Protein AF-A0A4R6SJZ8-F1 (afdb_monomer)

Solvent-accessible surface area (backbone atoms only — not comparable to full-atom values): 11088 Å² total; per-residue (Å²): 144,76,69,72,67,71,66,72,76,56,103,48,66,52,49,47,62,79,66,74,34,51,68,58,54,64,74,74,41,53,74,66,55,49,51,54,53,43,71,65,27,45,73,70,35,45,49,93,57,96,63,52,72,19,56,50,32,44,51,41,28,52,45,49,40,77,77,34,58,89,81,40,55,70,59,34,50,56,35,36,51,51,15,50,74,63,44,89,48,51,61,59,43,42,54,45,32,46,53,52,35,50,62,35,56,82,40,35,88,80,38,78,65,31,50,56,50,35,50,54,35,18,49,53,38,57,70,41,42,66,60,32,50,52,56,52,58,75,74,35,95,69,52,84,82,53,65,42,72,74,47,57,30,44,54,53,47,19,56,51,31,38,77,68,72,35,49,69,64,14,53,50,37,37,54,53,39,52,77,70,40,40,29,73,67,45,68,60,53,54,49,54,67,59,66,75,76,120

Sequence (198 aa):
MKVLDFFKKNKEYNFIKNNDLENWWNNNFSERERKIIISESAYLLQNNSKKTAARTLYLLAGNVITKFYNQNQEVVIRILNKAAELSDEPMELFEIYAQLIKLYSDRENEDKKNKEKIIKLCKKQITISEDVLKILKSKDHEAQKSSYPAHIGYQKLALIRFREGNKEKAVHLLKKAKKANWKGDWDQILTEFNSNEE

Nearest PDB structures (foldseek):
  6w2v-assembly1_A  TM=4.127E-01  e=3.450E+00  synthetic construct
  7sqc-assembly1_R0  TM=3.583E-01  e=4.679E+00  Chlamydomonas reinhardtii
  7sqc-assembly1_R1  TM=3.974E-01  e=7.024E+00  Chlamydomonas reinhardtii

Organism: NCBI:txid43595

Mean predicted aligned error: 6.83 Å

Foldseek 3Di:
DPPVVVVVPDPFQCLCVVQVNVVVVVPVDDPVLVVLLCVQLVVLRRDPDPDFSLVSLLVSLVSSCVVPVPNQLVVSLSSLVVSCVRDPDLVSLLVSLVSLLVSLVVVCPVDVVSVVVNLVSLVVNVVSVVVVLVVVVVVDPPCVVAAAEARVSLVVNLVVCVVVVNNVVSLVSLVVCVVSRHDDPSVVVNVVSVVVPD

pLDDT: mean 86.62, std 15.38, range [40.22, 98.75]

Structure (mmCIF, N/CA/C/O backbone):
data_AF-A0A4R6SJZ8-F1
#
_entry.id   AF-A0A4R6SJZ8-F1
#
loop_
_atom_site.group_PDB
_atom_site.id
_atom_site.type_symbol
_atom_site.label_atom_id
_atom_site.label_alt_id
_atom_site.label_comp_id
_atom_site.label_asym_id
_atom_site.label_entity_id
_atom_site.label_seq_id
_atom_site.pdbx_PDB_ins_code
_atom_site.Cartn_x
_atom_site.Cartn_y
_atom_site.Cartn_z
_atom_site.occupancy
_atom_site.B_iso_or_equiv
_atom_site.auth_seq_id
_atom_site.auth_comp_id
_atom_site.auth_asym_id
_atom_site.auth_atom_id
_atom_site.pdbx_PDB_model_num
ATOM 1 N N . MET A 1 1 ? 9.607 1.557 -35.911 1.00 41.34 1 MET A N 1
ATOM 2 C CA . MET A 1 1 ? 10.764 0.669 -35.658 1.00 41.34 1 MET A CA 1
ATOM 3 C C . MET A 1 1 ? 11.868 1.456 -34.938 1.00 41.34 1 MET A C 1
ATOM 5 O O . MET A 1 1 ? 12.767 1.921 -35.611 1.00 41.34 1 MET A O 1
ATOM 9 N N . LYS A 1 2 ? 11.766 1.706 -33.615 1.00 40.22 2 LYS A N 1
ATOM 10 C CA . LYS A 1 2 ? 12.811 2.410 -32.815 1.00 40.22 2 LYS A CA 1
ATOM 11 C C . LYS A 1 2 ? 12.830 2.087 -31.301 1.00 40.22 2 LYS A C 1
ATOM 13 O O . LYS A 1 2 ? 13.499 2.774 -30.547 1.00 40.22 2 LYS A O 1
ATOM 18 N N . VAL A 1 3 ? 12.143 1.036 -30.838 1.00 45.91 3 VAL A N 1
ATOM 19 C CA . VAL A 1 3 ? 12.233 0.586 -29.426 1.00 45.91 3 VAL A CA 1
ATOM 20 C C . VAL A 1 3 ? 13.161 -0.628 -29.291 1.00 45.91 3 VAL A C 1
ATOM 22 O O . VAL A 1 3 ? 13.912 -0.733 -28.329 1.00 45.91 3 VAL A O 1
ATOM 25 N N . LEU A 1 4 ? 13.204 -1.491 -30.314 1.00 41.44 4 LEU A N 1
ATOM 26 C CA . LEU A 1 4 ? 14.058 -2.686 -30.356 1.00 41.44 4 LEU A CA 1
ATOM 27 C C . LEU A 1 4 ? 15.565 -2.372 -30.393 1.00 41.44 4 LEU A C 1
ATOM 29 O O . LEU A 1 4 ? 16.356 -3.165 -29.891 1.00 41.44 4 LEU A O 1
ATOM 33 N N . ASP A 1 5 ? 15.974 -1.212 -30.914 1.00 44.41 5 ASP A N 1
ATOM 34 C CA . ASP A 1 5 ? 17.396 -0.840 -30.971 1.00 44.41 5 ASP A CA 1
ATOM 35 C C . ASP A 1 5 ? 17.950 -0.314 -29.640 1.00 44.41 5 ASP A C 1
ATOM 37 O O . ASP A 1 5 ? 19.161 -0.359 -29.429 1.00 44.41 5 ASP A O 1
ATOM 41 N N . PHE A 1 6 ? 17.097 0.097 -28.691 1.00 47.19 6 PHE A N 1
ATOM 42 C CA . PHE A 1 6 ? 17.559 0.435 -27.338 1.00 47.19 6 PHE A CA 1
ATOM 43 C C . PHE A 1 6 ? 18.021 -0.817 -26.573 1.00 47.19 6 PHE A C 1
ATOM 45 O O . PHE A 1 6 ? 18.959 -0.764 -25.779 1.00 47.19 6 PHE A O 1
ATOM 52 N N . PHE A 1 7 ? 17.422 -1.972 -26.876 1.00 48.66 7 PHE A N 1
ATOM 53 C CA . PHE A 1 7 ? 17.781 -3.261 -26.283 1.00 48.66 7 PHE A CA 1
ATOM 54 C C . PHE A 1 7 ? 19.035 -3.895 -26.902 1.00 48.66 7 PHE A C 1
ATOM 56 O O . PHE A 1 7 ? 19.575 -4.850 -26.349 1.00 48.66 7 PHE A O 1
ATOM 63 N N . LYS A 1 8 ? 19.540 -3.369 -28.026 1.00 43.44 8 LYS A N 1
ATOM 64 C CA . LYS A 1 8 ? 20.663 -3.978 -28.756 1.00 43.44 8 LYS A CA 1
ATOM 65 C C . LYS A 1 8 ? 22.053 -3.610 -28.242 1.00 43.44 8 LYS A C 1
ATOM 67 O O . LYS A 1 8 ? 23.024 -4.160 -28.755 1.00 43.44 8 LYS A O 1
ATOM 72 N N . LYS A 1 9 ? 22.184 -2.722 -27.246 1.00 42.81 9 LYS A N 1
ATOM 73 C CA . LYS A 1 9 ? 23.508 -2.245 -26.807 1.00 42.81 9 LYS A CA 1
ATOM 74 C C . LYS A 1 9 ? 23.922 -2.503 -25.363 1.00 42.81 9 LYS A C 1
ATOM 76 O O . LYS A 1 9 ? 25.028 -2.117 -25.025 1.00 42.81 9 LYS A O 1
ATOM 81 N N . ASN A 1 10 ? 23.142 -3.210 -24.546 1.00 43.09 10 ASN A N 1
ATOM 82 C CA . ASN A 1 10 ? 23.598 -3.611 -23.211 1.00 43.09 10 ASN A CA 1
ATOM 83 C C . ASN A 1 10 ? 23.133 -5.032 -22.899 1.00 43.09 10 ASN A C 1
ATOM 85 O O . ASN A 1 10 ? 21.942 -5.284 -22.748 1.00 43.09 10 ASN A O 1
ATOM 89 N N . LYS A 1 11 ? 24.087 -5.955 -22.769 1.00 44.25 11 LYS A N 1
ATOM 90 C CA . LYS A 1 11 ? 23.882 -7.371 -22.421 1.00 44.25 11 LYS A CA 1
ATOM 91 C C . LYS A 1 11 ? 23.258 -7.598 -21.024 1.00 44.25 11 LYS A C 1
ATOM 93 O O . LYS A 1 11 ? 23.115 -8.743 -20.619 1.00 44.25 11 LYS A O 1
ATOM 98 N N . GLU A 1 12 ? 22.870 -6.543 -20.304 1.00 49.44 12 GLU A N 1
ATOM 99 C CA . GLU A 1 12 ? 22.654 -6.563 -18.853 1.00 49.44 12 GLU A CA 1
ATOM 100 C C . GLU A 1 12 ? 21.340 -5.905 -18.370 1.00 49.44 12 GLU A C 1
ATOM 102 O O . GLU A 1 12 ? 21.228 -5.609 -17.201 1.00 49.44 12 GLU A O 1
ATOM 107 N N . TYR A 1 13 ? 20.289 -5.693 -19.173 1.00 60.38 13 TYR A N 1
ATOM 108 C CA . TYR A 1 13 ? 18.998 -5.168 -18.646 1.00 60.38 13 TYR A CA 1
ATOM 109 C C . TYR A 1 13 ? 17.809 -6.098 -18.914 1.00 60.38 13 TYR A C 1
ATOM 111 O O . TYR A 1 13 ? 16.754 -5.665 -19.377 1.00 60.38 13 TYR A O 1
ATOM 119 N N . ASN A 1 14 ? 17.969 -7.395 -18.648 1.00 75.06 14 ASN A N 1
ATOM 120 C CA . ASN A 1 14 ? 16.959 -8.390 -19.016 1.00 75.06 14 ASN A CA 1
ATOM 121 C C . ASN A 1 14 ? 15.893 -8.658 -17.942 1.00 75.06 14 ASN A C 1
ATOM 123 O O . ASN A 1 14 ? 15.027 -9.482 -18.198 1.00 75.06 14 ASN A O 1
ATOM 127 N N . PHE A 1 15 ? 15.863 -7.964 -16.792 1.00 87.81 15 PHE A N 1
ATOM 128 C CA . PHE A 1 15 ? 14.805 -8.168 -15.782 1.00 87.81 15 PHE A CA 1
ATOM 129 C C . PHE A 1 15 ? 13.387 -8.071 -16.371 1.00 87.81 15 PHE A C 1
ATOM 131 O O . PHE A 1 15 ? 12.558 -8.943 -16.124 1.00 87.81 15 PHE A O 1
ATOM 138 N N . ILE A 1 16 ? 13.118 -7.034 -17.174 1.00 89.06 16 ILE A N 1
ATOM 139 C CA . ILE A 1 16 ? 11.790 -6.806 -17.765 1.00 89.06 16 ILE A CA 1
ATOM 140 C C . ILE A 1 16 ? 11.393 -7.970 -18.676 1.00 89.06 16 ILE A C 1
ATOM 142 O O . ILE A 1 16 ? 10.270 -8.456 -18.595 1.00 89.06 16 ILE A O 1
ATOM 146 N N . LYS A 1 17 ? 12.324 -8.442 -19.506 1.00 87.38 17 LYS A N 1
ATOM 147 C CA . LYS A 1 17 ? 12.095 -9.559 -20.423 1.00 87.38 17 LYS A CA 1
ATOM 148 C C . LYS A 1 17 ? 11.981 -10.897 -19.693 1.00 87.38 17 LYS A C 1
ATOM 150 O O . LYS A 1 17 ? 11.060 -11.652 -19.950 1.00 87.38 17 LYS A O 1
ATOM 155 N N . ASN A 1 18 ? 12.873 -11.161 -18.744 1.00 88.19 18 ASN A N 1
ATOM 156 C CA . ASN A 1 18 ? 12.935 -12.418 -17.996 1.00 88.19 18 ASN A CA 1
ATOM 157 C C . ASN A 1 18 ? 11.714 -12.658 -17.094 1.00 88.19 18 ASN A C 1
ATOM 159 O O . ASN A 1 18 ? 11.558 -13.761 -16.586 1.00 88.19 18 ASN A O 1
ATOM 163 N N . ASN A 1 19 ? 10.894 -11.631 -16.859 1.00 89.44 19 ASN A N 1
ATOM 164 C CA . ASN A 1 19 ? 9.672 -11.712 -16.058 1.00 89.44 19 ASN A CA 1
ATOM 165 C C . ASN A 1 19 ? 8.412 -11.397 -16.889 1.00 89.44 19 ASN A C 1
ATOM 167 O O . ASN A 1 19 ? 7.383 -11.049 -16.315 1.00 89.44 19 ASN A O 1
ATOM 171 N N . ASP A 1 20 ? 8.500 -11.446 -18.225 1.00 91.81 20 ASP A N 1
ATOM 172 C CA . ASP A 1 20 ? 7.381 -11.207 -19.152 1.00 91.81 20 ASP A CA 1
ATOM 173 C C . ASP A 1 20 ? 6.677 -9.845 -18.960 1.00 91.81 20 ASP A C 1
ATOM 175 O O . ASP A 1 20 ? 5.474 -9.676 -19.176 1.00 91.81 20 ASP A O 1
ATOM 179 N N . LEU A 1 21 ? 7.439 -8.821 -18.562 1.00 92.75 21 LEU A N 1
ATOM 180 C CA . LEU A 1 21 ? 6.935 -7.478 -18.260 1.00 92.75 21 LEU A CA 1
ATOM 181 C C . LEU A 1 21 ? 7.041 -6.502 -19.438 1.00 92.75 21 LEU A C 1
ATOM 183 O O . LEU A 1 21 ? 6.682 -5.335 -19.283 1.00 92.75 21 LEU A O 1
ATOM 187 N N . GLU A 1 22 ? 7.504 -6.937 -20.612 1.00 93.19 22 GLU A N 1
ATOM 188 C CA . GLU A 1 22 ? 7.771 -6.062 -21.767 1.00 93.19 22 GLU A CA 1
ATOM 189 C C . GLU A 1 22 ? 6.528 -5.286 -22.220 1.00 93.19 22 GLU A C 1
ATOM 191 O O . GLU A 1 22 ? 6.590 -4.068 -22.403 1.00 93.19 22 GLU A O 1
ATOM 196 N N . ASN A 1 23 ? 5.381 -5.960 -22.343 1.00 93.94 23 ASN A N 1
ATOM 197 C CA . ASN A 1 23 ? 4.129 -5.317 -22.752 1.00 93.94 23 ASN A CA 1
ATOM 198 C C . ASN A 1 23 ? 3.672 -4.268 -21.733 1.00 93.94 23 ASN A C 1
ATOM 200 O O . ASN A 1 23 ? 3.328 -3.145 -22.100 1.00 93.94 23 ASN A O 1
ATOM 204 N N . TRP A 1 24 ? 3.707 -4.606 -20.441 1.00 95.62 24 TRP A N 1
ATOM 205 C CA . TRP A 1 24 ? 3.383 -3.659 -19.376 1.00 95.62 24 TRP A CA 1
ATOM 206 C C . TRP A 1 24 ? 4.337 -2.458 -19.399 1.00 95.62 24 TRP A C 1
ATOM 208 O O . TRP A 1 24 ? 3.883 -1.315 -19.402 1.00 95.62 24 TRP A O 1
ATOM 218 N N . TRP A 1 25 ? 5.640 -2.712 -19.488 1.00 93.94 25 TRP A N 1
ATOM 219 C CA . TRP A 1 25 ? 6.696 -1.704 -19.475 1.00 93.94 25 TRP A CA 1
ATOM 220 C C . TRP A 1 25 ? 6.603 -0.718 -20.644 1.00 93.94 25 TRP A C 1
ATOM 222 O O . TRP A 1 25 ? 6.749 0.495 -20.467 1.00 93.94 25 TRP A O 1
ATOM 232 N N . ASN A 1 26 ? 6.332 -1.229 -21.846 1.00 92.62 26 ASN A N 1
ATOM 233 C CA . ASN A 1 26 ? 6.243 -0.411 -23.050 1.00 92.62 26 ASN A CA 1
ATOM 234 C C . ASN A 1 26 ? 4.962 0.430 -23.089 1.00 92.62 26 ASN A C 1
ATOM 236 O O . ASN A 1 26 ? 5.013 1.564 -23.565 1.00 92.62 26 ASN A O 1
ATOM 240 N N . ASN A 1 27 ? 3.857 -0.088 -22.541 1.00 94.69 27 ASN A N 1
ATOM 241 C CA . ASN A 1 27 ? 2.549 0.570 -22.591 1.00 94.69 27 ASN A CA 1
ATOM 242 C C . ASN A 1 27 ? 2.265 1.499 -21.396 1.00 94.69 27 ASN A C 1
ATOM 244 O O . ASN A 1 27 ? 1.413 2.374 -21.511 1.00 94.69 27 ASN A O 1
ATOM 248 N N . ASN A 1 28 ? 2.944 1.330 -20.253 1.00 94.19 28 ASN A N 1
ATOM 249 C CA . ASN A 1 28 ? 2.656 2.094 -19.023 1.00 94.19 28 ASN A CA 1
ATOM 250 C C . ASN A 1 28 ? 3.688 3.179 -18.692 1.00 94.19 28 ASN A C 1
ATOM 252 O O . ASN A 1 28 ? 3.480 3.955 -17.754 1.00 94.19 28 ASN A O 1
ATOM 256 N N . PHE A 1 29 ? 4.798 3.245 -19.424 1.00 92.94 29 PHE A N 1
ATOM 257 C CA . PHE A 1 29 ? 5.832 4.253 -19.208 1.00 92.94 29 PHE A CA 1
ATOM 258 C C . PHE A 1 29 ? 6.233 4.896 -20.529 1.00 92.94 29 PHE A C 1
ATOM 260 O O . PHE A 1 29 ? 6.364 4.230 -21.551 1.00 92.94 29 PHE A O 1
ATOM 267 N N . SER A 1 30 ? 6.468 6.200 -20.508 1.00 91.69 30 SER A N 1
ATOM 268 C CA . SER A 1 30 ? 7.114 6.921 -21.602 1.00 91.69 30 SER A CA 1
ATOM 269 C C . SER A 1 30 ? 8.608 6.590 -21.670 1.00 91.69 30 SER A C 1
ATOM 271 O O . SER A 1 30 ? 9.204 6.094 -20.713 1.00 91.69 30 SER A O 1
ATOM 273 N N . GLU A 1 31 ? 9.266 6.925 -22.782 1.00 89.00 31 GLU A N 1
ATOM 274 C CA . GLU A 1 31 ? 10.726 6.786 -22.881 1.00 89.00 31 GLU A CA 1
ATOM 275 C C . GLU A 1 31 ? 11.473 7.566 -21.795 1.00 89.00 31 GLU A C 1
ATOM 277 O O . GLU A 1 31 ? 12.486 7.088 -21.283 1.00 89.00 31 GLU A O 1
ATOM 282 N N . ARG A 1 32 ? 10.970 8.749 -21.421 1.00 88.19 32 ARG A N 1
ATOM 283 C CA . ARG A 1 32 ? 11.551 9.571 -20.354 1.00 88.19 32 ARG A CA 1
ATOM 284 C C . ARG A 1 32 ? 11.458 8.864 -19.004 1.00 88.19 32 ARG A C 1
ATOM 286 O O . ARG A 1 32 ? 12.464 8.761 -18.311 1.00 88.19 32 ARG A O 1
ATOM 293 N N . GLU A 1 33 ? 10.281 8.354 -18.651 1.00 90.44 33 GLU A N 1
ATOM 294 C CA . GLU A 1 33 ? 10.074 7.633 -17.390 1.00 90.44 33 GLU A CA 1
ATOM 295 C C . GLU A 1 33 ? 10.917 6.357 -17.338 1.00 90.44 33 GLU A C 1
ATOM 297 O O . GLU A 1 33 ? 11.591 6.114 -16.341 1.00 90.44 33 GLU A O 1
ATOM 302 N N . ARG A 1 34 ? 10.975 5.587 -18.434 1.00 90.38 34 ARG A N 1
ATOM 303 C CA . ARG A 1 34 ? 11.839 4.400 -18.520 1.00 90.38 34 ARG A CA 1
ATOM 304 C C . ARG A 1 34 ? 13.310 4.736 -18.282 1.00 90.38 34 ARG A C 1
ATOM 306 O O . ARG A 1 34 ? 13.975 4.013 -17.547 1.00 90.38 34 ARG A O 1
ATOM 313 N N . LYS A 1 35 ? 13.817 5.826 -18.870 1.00 87.19 35 LYS A N 1
ATOM 314 C CA . LYS A 1 35 ? 15.204 6.275 -18.655 1.00 87.19 35 LYS A CA 1
ATOM 315 C C . LYS A 1 35 ? 15.478 6.601 -17.188 1.00 87.19 35 LYS A C 1
ATOM 317 O O . LYS A 1 35 ? 16.503 6.165 -16.681 1.00 87.19 35 LYS A O 1
ATOM 322 N N . ILE A 1 36 ? 14.555 7.295 -16.519 1.00 85.06 36 ILE A N 1
ATOM 323 C CA . ILE A 1 36 ? 14.661 7.620 -15.086 1.00 85.06 36 ILE A CA 1
ATOM 324 C C . ILE A 1 36 ? 14.660 6.343 -14.241 1.00 85.06 36 ILE A C 1
ATOM 326 O O . ILE A 1 36 ? 15.503 6.157 -13.372 1.00 85.06 36 ILE A O 1
ATOM 330 N N . ILE A 1 37 ? 13.733 5.425 -14.507 1.00 88.12 37 ILE A N 1
ATOM 331 C CA . ILE A 1 37 ? 13.662 4.170 -13.756 1.00 88.12 37 ILE A CA 1
ATOM 332 C C . ILE A 1 37 ? 14.967 3.370 -13.910 1.00 88.12 37 ILE A C 1
ATOM 334 O O . ILE A 1 37 ? 15.499 2.851 -12.926 1.00 88.12 37 ILE A O 1
ATOM 338 N N . ILE A 1 38 ? 15.491 3.281 -15.138 1.00 87.25 38 ILE A N 1
ATOM 339 C CA . ILE A 1 38 ? 16.727 2.551 -15.431 1.00 87.25 38 ILE A CA 1
ATOM 340 C C . ILE A 1 38 ? 17.93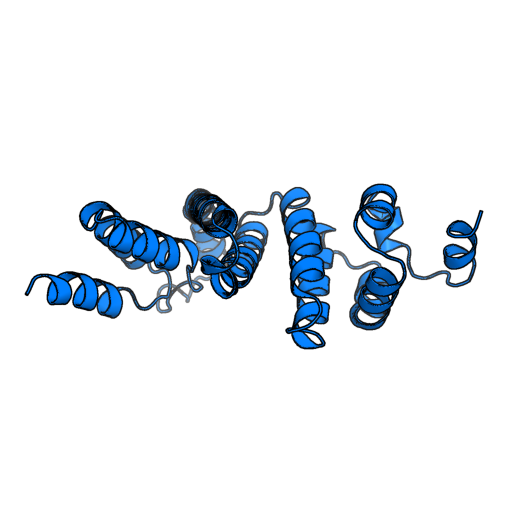8 3.228 -14.782 1.00 87.25 38 ILE A C 1
ATOM 342 O O . ILE A 1 38 ? 18.755 2.518 -14.199 1.00 87.25 38 ILE A O 1
ATOM 346 N N . SER A 1 39 ? 18.061 4.560 -14.838 1.00 84.69 39 SER A N 1
ATOM 347 C CA . SER A 1 39 ? 19.211 5.265 -14.250 1.00 84.69 39 SER A CA 1
ATOM 348 C C . SER A 1 39 ? 19.321 5.030 -12.748 1.00 84.69 39 SER A C 1
ATOM 350 O O . SER A 1 39 ? 20.421 4.829 -12.240 1.00 84.69 39 SER A O 1
ATOM 352 N N . GLU A 1 40 ? 18.189 4.968 -12.044 1.00 83.06 40 GLU A N 1
ATOM 353 C CA . GLU A 1 40 ? 18.198 4.814 -10.586 1.00 83.06 40 GLU A CA 1
ATOM 354 C C . GLU A 1 40 ? 18.264 3.377 -10.094 1.00 83.06 40 GLU A C 1
ATOM 356 O O . GLU A 1 40 ? 18.600 3.132 -8.935 1.00 83.06 40 GLU A O 1
ATOM 361 N N . SER A 1 41 ? 17.923 2.425 -10.955 1.00 82.44 41 SER A N 1
ATOM 362 C CA . SER A 1 41 ? 17.767 1.026 -10.565 1.00 82.44 41 SER A CA 1
ATOM 363 C C . SER A 1 41 ? 18.529 0.078 -11.477 1.00 82.44 41 SER A C 1
ATOM 365 O O . SER A 1 41 ? 18.200 -1.104 -11.526 1.00 82.44 41 SER A O 1
ATOM 367 N N . ALA A 1 42 ? 19.565 0.569 -12.165 1.00 81.31 42 ALA A N 1
ATOM 368 C CA . ALA A 1 42 ? 20.389 -0.232 -13.063 1.00 81.31 42 ALA A CA 1
ATOM 369 C C . ALA A 1 42 ? 20.843 -1.534 -12.387 1.00 81.31 42 ALA A C 1
ATOM 371 O O . ALA A 1 42 ? 20.586 -2.611 -12.908 1.00 81.31 42 ALA A O 1
ATOM 372 N N . TYR A 1 43 ? 21.367 -1.449 -11.163 1.00 81.75 43 TYR A N 1
ATOM 373 C CA . TYR A 1 43 ? 21.803 -2.617 -10.395 1.00 81.75 43 TYR A CA 1
ATOM 374 C C . TYR A 1 43 ? 20.673 -3.610 -10.062 1.00 81.75 43 TYR A C 1
ATOM 376 O O . TYR A 1 43 ? 20.934 -4.802 -9.951 1.00 81.75 43 TYR A O 1
ATOM 384 N N . LEU A 1 44 ? 19.422 -3.162 -9.897 1.00 83.44 44 LEU A N 1
ATOM 385 C CA . LEU A 1 44 ? 18.276 -4.057 -9.671 1.00 83.44 44 LEU A CA 1
ATOM 386 C C . LEU A 1 44 ? 17.838 -4.741 -10.966 1.00 83.44 44 LEU A C 1
ATOM 388 O O . LEU A 1 44 ? 17.425 -5.895 -10.940 1.00 83.44 44 LEU A O 1
ATOM 392 N N . LEU A 1 45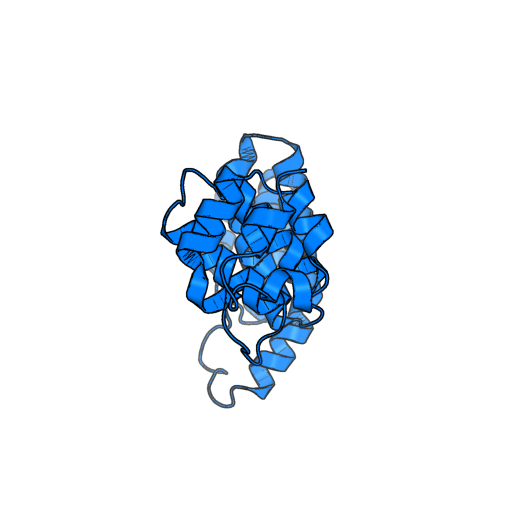 ? 17.936 -4.029 -12.089 1.00 81.31 45 LEU A N 1
ATOM 393 C CA . LEU A 1 45 ? 17.519 -4.502 -13.410 1.00 81.31 45 LEU A CA 1
ATOM 394 C C . LEU A 1 45 ? 18.575 -5.379 -14.103 1.00 81.31 45 LEU A C 1
ATOM 396 O O . LEU A 1 45 ? 18.234 -6.111 -15.035 1.00 81.31 45 LEU A O 1
ATOM 400 N N . GLN A 1 46 ? 19.828 -5.297 -13.645 1.00 75.50 46 GLN A N 1
ATOM 401 C CA . GLN A 1 46 ? 20.970 -6.083 -14.123 1.00 75.50 46 GLN A CA 1
ATOM 402 C C . GLN A 1 46 ? 21.133 -7.427 -13.418 1.00 75.50 46 GLN A C 1
ATOM 404 O O . GLN A 1 46 ? 21.734 -8.351 -13.961 1.00 75.50 46 GLN A O 1
ATOM 409 N N . ASN A 1 47 ? 20.639 -7.547 -12.190 1.00 61.12 47 ASN A N 1
ATOM 410 C CA . ASN A 1 47 ? 21.063 -8.623 -11.309 1.00 61.12 47 ASN A CA 1
ATOM 411 C C . ASN A 1 47 ? 20.252 -9.911 -11.526 1.00 61.12 47 ASN A C 1
ATOM 413 O O . ASN A 1 47 ? 19.022 -9.886 -11.506 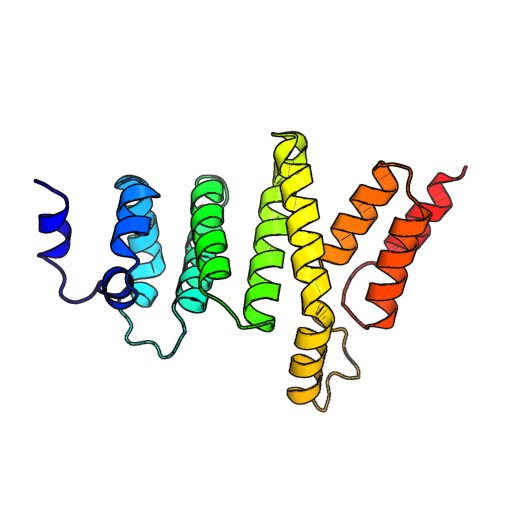1.00 61.12 47 ASN A O 1
ATOM 417 N N . ASN A 1 48 ? 20.943 -11.056 -11.578 1.00 60.72 48 ASN A N 1
ATOM 418 C CA . ASN A 1 48 ? 20.381 -12.399 -11.354 1.00 60.72 48 ASN A CA 1
ATOM 419 C C . ASN A 1 48 ? 20.030 -12.591 -9.866 1.00 60.72 48 ASN A C 1
ATOM 421 O O . ASN A 1 48 ? 20.430 -13.555 -9.209 1.00 60.72 48 ASN A O 1
ATOM 425 N N . SER A 1 49 ? 19.342 -11.611 -9.288 1.00 65.06 49 SER A N 1
ATOM 426 C CA . SER A 1 49 ? 19.001 -11.621 -7.879 1.00 65.06 49 SER A CA 1
ATOM 427 C C . SER A 1 49 ? 17.971 -12.725 -7.632 1.00 65.06 49 SER A C 1
ATOM 429 O O . SER A 1 49 ? 16.999 -12.835 -8.369 1.00 65.06 49 SER A O 1
ATOM 431 N N . LYS A 1 50 ? 18.124 -13.492 -6.546 1.00 72.31 50 LYS A N 1
ATOM 432 C CA . LYS A 1 50 ? 17.125 -14.488 -6.102 1.00 72.31 50 LYS A CA 1
ATOM 433 C C . LYS A 1 50 ? 15.787 -13.869 -5.647 1.00 72.31 50 LYS A C 1
ATOM 435 O O . LYS A 1 50 ? 14.946 -14.573 -5.102 1.00 72.31 50 LYS A O 1
ATOM 440 N N . LYS A 1 51 ? 15.612 -12.548 -5.772 1.00 84.69 51 LYS A N 1
ATOM 441 C CA . LYS A 1 51 ? 14.379 -11.852 -5.391 1.00 84.69 51 LYS A CA 1
ATOM 442 C C . LYS A 1 51 ? 13.299 -12.099 -6.438 1.00 84.69 51 LYS A C 1
ATOM 444 O O . LYS A 1 51 ? 13.592 -12.214 -7.624 1.00 84.69 51 LYS A O 1
ATOM 449 N N . THR 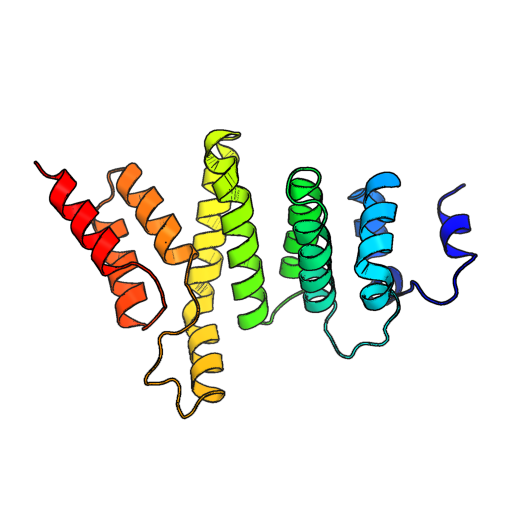A 1 52 ? 12.050 -12.102 -5.991 1.00 90.38 52 THR A N 1
ATOM 450 C CA . THR A 1 52 ? 10.886 -12.166 -6.876 1.00 90.38 52 THR A CA 1
ATOM 451 C C . THR A 1 52 ? 10.794 -10.917 -7.760 1.00 90.38 52 THR A C 1
ATOM 453 O O . THR A 1 52 ? 11.383 -9.863 -7.469 1.00 90.38 52 THR A O 1
ATOM 456 N N . ALA A 1 53 ? 10.014 -11.019 -8.840 1.00 92.12 53 ALA A N 1
ATOM 457 C CA . ALA A 1 53 ? 9.686 -9.879 -9.691 1.00 92.12 53 ALA A CA 1
ATOM 458 C C . ALA A 1 53 ? 9.038 -8.748 -8.879 1.00 92.12 53 ALA A C 1
ATOM 460 O O . ALA A 1 53 ? 9.468 -7.596 -8.957 1.00 92.12 53 ALA A O 1
ATOM 461 N N . ALA A 1 54 ? 8.063 -9.098 -8.034 1.00 95.25 54 ALA A N 1
ATOM 462 C CA . ALA A 1 54 ? 7.391 -8.171 -7.136 1.00 95.25 54 ALA A CA 1
ATOM 463 C C . ALA A 1 54 ? 8.370 -7.445 -6.204 1.00 95.25 54 ALA A C 1
ATOM 465 O O . ALA A 1 54 ? 8.357 -6.212 -6.157 1.00 95.25 54 ALA A O 1
ATOM 466 N N . ARG A 1 55 ? 9.295 -8.170 -5.555 1.00 94.19 55 ARG A N 1
ATOM 467 C CA . ARG A 1 55 ? 10.280 -7.547 -4.661 1.00 94.19 55 ARG A CA 1
ATOM 468 C C . ARG A 1 55 ? 11.189 -6.587 -5.393 1.00 94.19 55 ARG A C 1
ATOM 470 O O . ARG A 1 55 ? 11.521 -5.521 -4.879 1.00 94.19 55 ARG A O 1
ATOM 477 N N . THR A 1 56 ? 11.602 -6.967 -6.595 1.00 93.06 56 THR A N 1
ATOM 478 C CA . THR A 1 56 ? 12.471 -6.136 -7.427 1.00 93.06 56 THR A CA 1
ATOM 479 C C . THR A 1 56 ? 11.761 -4.847 -7.834 1.00 93.06 56 THR A C 1
ATOM 481 O O . THR A 1 56 ? 12.338 -3.770 -7.691 1.00 93.06 56 THR A O 1
ATOM 484 N N . LEU A 1 57 ? 10.489 -4.927 -8.243 1.00 94.69 57 LEU A N 1
ATOM 485 C CA . LEU A 1 57 ? 9.673 -3.748 -8.541 1.00 94.69 57 LEU A CA 1
ATOM 486 C C . LEU A 1 57 ? 9.425 -2.878 -7.300 1.00 94.69 57 LEU A C 1
ATOM 488 O O . LEU A 1 57 ? 9.517 -1.656 -7.395 1.00 94.69 57 LEU A O 1
ATOM 492 N N . TYR A 1 58 ? 9.170 -3.472 -6.133 1.00 95.25 58 TYR A N 1
ATOM 493 C CA . TYR A 1 58 ? 9.018 -2.728 -4.878 1.00 95.25 58 TYR A CA 1
ATOM 494 C C . TYR A 1 58 ? 10.283 -1.931 -4.517 1.00 95.25 58 TYR A C 1
ATOM 496 O O . TYR A 1 58 ? 10.205 -0.744 -4.202 1.00 95.25 58 TYR A O 1
ATOM 504 N N . LEU A 1 59 ? 11.463 -2.550 -4.619 1.00 92.56 59 LEU A N 1
ATOM 505 C CA . LEU A 1 59 ? 12.737 -1.867 -4.364 1.00 92.56 59 LEU A CA 1
ATOM 506 C C . LEU A 1 59 ? 13.012 -0.762 -5.393 1.00 92.56 59 LEU A C 1
ATOM 508 O O . LEU A 1 59 ? 13.475 0.320 -5.038 1.00 92.56 59 LEU A O 1
ATOM 512 N N . LEU A 1 60 ? 12.680 -1.013 -6.659 1.00 91.31 60 LEU A N 1
ATOM 513 C CA . LEU A 1 60 ? 12.791 -0.033 -7.735 1.00 91.31 60 LEU A CA 1
ATOM 514 C C . LEU A 1 60 ? 11.882 1.179 -7.475 1.00 91.31 60 LEU A C 1
ATOM 516 O O . LEU A 1 60 ? 12.334 2.316 -7.611 1.00 91.31 60 LEU A O 1
ATOM 520 N N . ALA A 1 61 ? 10.643 0.963 -7.020 1.00 92.56 61 ALA A N 1
ATOM 521 C CA . ALA A 1 61 ? 9.754 2.038 -6.578 1.00 92.56 61 ALA A CA 1
ATOM 522 C C . ALA A 1 61 ? 10.381 2.870 -5.445 1.00 92.56 61 ALA A C 1
ATOM 524 O O . ALA A 1 61 ? 10.316 4.098 -5.490 1.00 92.56 61 ALA A O 1
ATOM 525 N N . GLY A 1 62 ? 11.042 2.219 -4.481 1.00 90.50 62 GLY A N 1
ATOM 526 C CA . GLY A 1 62 ? 11.807 2.887 -3.424 1.00 90.50 62 GLY A CA 1
ATOM 527 C C . GLY A 1 62 ? 12.944 3.770 -3.958 1.00 90.50 62 GLY A C 1
ATOM 528 O O . GLY A 1 62 ? 13.069 4.925 -3.564 1.00 90.50 62 GLY A O 1
ATOM 529 N N . ASN A 1 63 ? 13.736 3.291 -4.919 1.00 89.00 63 ASN A N 1
ATOM 530 C CA . ASN A 1 63 ? 14.808 4.107 -5.506 1.00 89.00 63 ASN A CA 1
ATOM 531 C C . ASN A 1 63 ? 14.263 5.338 -6.247 1.00 89.00 63 ASN A C 1
ATOM 533 O O . ASN A 1 63 ? 14.807 6.438 -6.121 1.00 89.00 63 ASN A O 1
ATOM 537 N N . VAL A 1 64 ? 13.178 5.161 -7.011 1.00 86.94 64 VAL A N 1
ATOM 538 C CA . VAL A 1 64 ? 12.547 6.253 -7.768 1.00 86.94 64 VAL A CA 1
ATOM 539 C C . VAL A 1 64 ? 11.943 7.290 -6.820 1.00 86.94 64 VAL A C 1
ATOM 541 O O . VAL A 1 64 ? 12.108 8.491 -7.051 1.00 86.94 64 VAL A O 1
ATOM 544 N N . ILE A 1 65 ? 11.286 6.856 -5.736 1.00 84.81 65 ILE A N 1
ATOM 545 C CA . ILE A 1 65 ? 10.647 7.778 -4.792 1.00 84.81 65 ILE A CA 1
ATOM 546 C C . ILE A 1 65 ? 11.680 8.617 -4.026 1.00 84.81 65 ILE A C 1
ATOM 548 O O . ILE A 1 65 ? 11.482 9.818 -3.877 1.00 84.81 65 ILE A O 1
ATOM 552 N N . THR A 1 66 ? 12.805 8.036 -3.592 1.00 79.19 66 THR A N 1
ATOM 553 C CA . THR A 1 66 ? 13.830 8.765 -2.823 1.00 79.19 66 THR A CA 1
ATOM 554 C C . THR A 1 66 ? 14.495 9.870 -3.639 1.00 79.19 66 THR A C 1
ATOM 556 O O . THR A 1 66 ? 14.818 10.922 -3.093 1.00 79.19 66 THR A O 1
ATOM 559 N N . LYS A 1 67 ? 14.686 9.662 -4.945 1.00 71.56 67 LYS A N 1
ATOM 560 C CA . LYS A 1 67 ? 15.418 10.611 -5.795 1.00 71.56 67 LYS A CA 1
ATOM 561 C C . LYS A 1 67 ? 14.526 11.618 -6.518 1.00 71.56 67 LYS A C 1
ATOM 563 O O . LYS A 1 67 ? 15.012 12.669 -6.922 1.00 71.56 67 LYS A O 1
ATOM 568 N N . PHE A 1 68 ? 13.227 11.334 -6.648 1.00 67.75 68 PHE A N 1
ATOM 569 C CA . PHE A 1 68 ? 12.291 12.164 -7.415 1.00 67.75 68 PHE A CA 1
ATOM 570 C C . PHE A 1 68 ? 10.905 12.311 -6.764 1.00 67.75 68 PHE A C 1
ATOM 572 O O . PHE A 1 68 ? 9.905 12.426 -7.481 1.00 67.75 68 PHE A O 1
ATOM 579 N N . TYR A 1 69 ? 10.835 12.320 -5.425 1.00 63.28 69 TYR A N 1
ATOM 580 C CA . TYR A 1 69 ? 9.594 12.248 -4.627 1.00 63.28 69 TYR A CA 1
ATOM 581 C C . TYR A 1 69 ? 8.455 13.151 -5.135 1.00 63.28 69 TYR A C 1
ATOM 583 O O . TYR A 1 69 ? 7.306 12.721 -5.171 1.00 63.28 69 TYR A O 1
ATOM 591 N N . ASN A 1 70 ? 8.763 14.370 -5.593 1.00 61.38 70 ASN A N 1
ATOM 592 C CA . ASN A 1 70 ? 7.753 15.342 -6.034 1.00 61.38 70 ASN A CA 1
ATOM 593 C C . ASN A 1 70 ? 7.404 15.274 -7.530 1.00 61.38 70 ASN A C 1
ATOM 595 O O . ASN A 1 70 ? 6.406 15.851 -7.943 1.00 61.38 70 ASN A O 1
ATOM 599 N N . GLN A 1 71 ? 8.206 14.602 -8.361 1.00 67.38 71 GLN A N 1
ATOM 600 C CA . GLN A 1 71 ? 8.062 14.660 -9.825 1.00 67.38 71 GLN A CA 1
ATOM 601 C C . GLN A 1 71 ? 7.486 13.380 -10.436 1.00 67.38 71 GLN A C 1
ATOM 603 O O . GLN A 1 71 ? 7.027 13.410 -11.573 1.00 67.38 71 GLN A O 1
ATOM 608 N N . ASN A 1 72 ? 7.506 12.257 -9.708 1.00 74.94 72 ASN A N 1
ATOM 609 C CA . ASN A 1 72 ? 7.251 10.936 -10.294 1.00 74.94 72 ASN A CA 1
ATOM 610 C C . ASN A 1 72 ? 6.341 10.033 -9.441 1.00 74.94 72 ASN A C 1
ATOM 612 O O . ASN A 1 72 ? 6.398 8.811 -9.566 1.00 74.94 72 ASN A O 1
ATOM 616 N N . GLN A 1 73 ? 5.478 10.595 -8.588 1.00 86.19 73 GLN A N 1
ATOM 617 C CA . GLN A 1 73 ? 4.591 9.789 -7.733 1.00 86.19 73 GLN A CA 1
ATOM 618 C C . GLN A 1 73 ? 3.708 8.828 -8.540 1.00 86.19 73 GLN A C 1
ATOM 620 O O . GLN A 1 73 ? 3.565 7.669 -8.168 1.00 86.19 73 GLN A O 1
ATOM 625 N N . GLU A 1 74 ? 3.190 9.259 -9.694 1.00 89.56 74 GLU A N 1
ATOM 626 C CA . GLU A 1 74 ? 2.409 8.390 -10.585 1.00 89.56 74 GLU A CA 1
ATOM 627 C C . GLU A 1 74 ? 3.228 7.222 -11.154 1.00 89.56 74 GLU A C 1
ATOM 629 O O . GLU A 1 74 ? 2.721 6.107 -11.273 1.00 89.56 74 GLU A O 1
ATOM 634 N N . VAL A 1 75 ? 4.510 7.441 -11.464 1.00 92.06 75 VAL A N 1
ATOM 635 C CA . VAL A 1 75 ? 5.422 6.373 -11.907 1.00 92.06 75 VAL A CA 1
ATOM 636 C C . VAL A 1 75 ? 5.586 5.340 -10.794 1.00 92.06 75 VAL A C 1
ATOM 638 O O . VAL A 1 75 ? 5.426 4.143 -11.032 1.00 92.06 75 VAL A O 1
ATOM 641 N N . VAL A 1 76 ? 5.833 5.807 -9.567 1.00 93.06 76 VAL A N 1
ATOM 642 C CA . VAL A 1 76 ? 5.976 4.957 -8.375 1.00 93.06 76 VAL A CA 1
ATOM 643 C C . VAL A 1 76 ? 4.691 4.170 -8.106 1.00 93.06 76 VAL A C 1
ATOM 645 O O . VAL A 1 76 ? 4.754 2.963 -7.882 1.00 93.06 76 VAL A O 1
ATOM 648 N N . ILE A 1 77 ? 3.520 4.807 -8.211 1.00 94.50 77 ILE A N 1
ATOM 649 C CA . ILE A 1 77 ? 2.215 4.146 -8.068 1.00 94.50 77 ILE A CA 1
ATOM 650 C C . ILE A 1 77 ? 2.049 3.028 -9.107 1.00 94.50 77 ILE A C 1
ATOM 652 O O . ILE A 1 77 ? 1.636 1.924 -8.745 1.00 94.50 77 ILE A O 1
ATOM 656 N N . ARG A 1 78 ? 2.380 3.264 -10.386 1.00 95.94 78 ARG A N 1
ATOM 657 C CA . ARG A 1 78 ? 2.273 2.231 -11.437 1.00 95.94 78 ARG A CA 1
ATOM 658 C C . ARG A 1 78 ? 3.204 1.046 -11.184 1.00 95.94 78 ARG A C 1
ATOM 660 O O . ARG A 1 78 ? 2.783 -0.096 -11.364 1.00 95.94 78 ARG A O 1
ATOM 667 N N . ILE A 1 79 ? 4.426 1.298 -10.718 1.00 96.31 79 ILE A N 1
ATOM 668 C CA . ILE A 1 79 ? 5.376 0.243 -10.339 1.00 96.31 79 ILE A CA 1
ATOM 669 C C . ILE A 1 79 ? 4.846 -0.564 -9.147 1.00 96.31 79 ILE A C 1
ATOM 671 O O . ILE A 1 79 ? 4.822 -1.790 -9.209 1.00 96.31 79 ILE A O 1
ATOM 675 N N . LEU A 1 80 ? 4.396 0.101 -8.079 1.00 97.62 80 LEU A N 1
ATOM 676 C CA . LEU A 1 80 ? 3.898 -0.564 -6.871 1.00 97.62 80 LEU A CA 1
ATOM 677 C C . LEU A 1 80 ? 2.619 -1.367 -7.129 1.00 97.62 80 LEU A C 1
ATOM 679 O O . LEU A 1 80 ? 2.480 -2.465 -6.600 1.00 97.62 80 LEU A O 1
ATOM 683 N N . ASN A 1 81 ? 1.703 -0.868 -7.964 1.00 97.81 81 ASN A N 1
ATOM 684 C CA . ASN A 1 81 ? 0.540 -1.656 -8.380 1.00 97.81 81 ASN A CA 1
ATOM 685 C C . ASN A 1 81 ? 0.976 -2.921 -9.118 1.00 97.81 81 ASN A C 1
ATOM 687 O O . ASN A 1 81 ? 0.464 -3.995 -8.817 1.00 97.81 81 ASN A O 1
ATOM 691 N N . LYS A 1 82 ? 1.964 -2.820 -10.018 1.00 98.25 82 LYS A N 1
ATOM 692 C CA . LYS A 1 82 ? 2.472 -4.008 -10.703 1.00 98.25 82 LYS A CA 1
ATOM 693 C C . LYS A 1 82 ? 3.170 -4.973 -9.748 1.00 98.25 82 LYS A C 1
ATOM 695 O O . LYS A 1 82 ? 2.978 -6.175 -9.867 1.00 98.25 82 LYS A O 1
ATOM 700 N N . ALA A 1 83 ? 3.921 -4.464 -8.773 1.00 98.00 83 ALA A N 1
ATOM 701 C CA . ALA A 1 83 ? 4.506 -5.290 -7.721 1.00 98.00 83 ALA A CA 1
ATOM 702 C C . ALA A 1 83 ? 3.425 -6.051 -6.933 1.00 98.00 83 ALA A C 1
ATOM 704 O O . ALA A 1 83 ? 3.573 -7.245 -6.704 1.00 98.00 83 ALA A O 1
ATOM 705 N N . ALA A 1 84 ? 2.317 -5.386 -6.583 1.00 98.19 84 ALA A N 1
ATOM 706 C CA . ALA A 1 84 ? 1.190 -6.018 -5.898 1.00 98.19 84 ALA A CA 1
ATOM 707 C C . ALA A 1 84 ? 0.475 -7.079 -6.748 1.00 98.19 84 ALA A C 1
ATOM 709 O O . ALA A 1 84 ? -0.038 -8.039 -6.190 1.00 98.19 84 ALA A O 1
ATOM 710 N N . GLU A 1 85 ? 0.399 -6.904 -8.070 1.00 97.81 85 GLU A N 1
ATOM 711 C CA . GLU A 1 85 ? -0.178 -7.902 -8.985 1.00 97.81 85 GLU A CA 1
ATOM 712 C C . GLU A 1 85 ? 0.677 -9.167 -9.109 1.00 97.81 85 GLU A C 1
ATOM 714 O O . GLU A 1 85 ? 0.148 -10.225 -9.425 1.00 97.81 85 GLU A O 1
ATOM 719 N N . LEU A 1 86 ? 1.992 -9.044 -8.917 1.00 97.06 86 LEU A N 1
ATOM 720 C CA . LEU A 1 86 ? 2.956 -10.135 -9.082 1.00 97.06 86 LEU A CA 1
ATOM 721 C C . LEU A 1 86 ? 3.287 -10.856 -7.769 1.00 97.06 86 LEU A C 1
ATOM 723 O O . LEU A 1 86 ? 4.090 -11.787 -7.786 1.00 97.06 86 LEU A O 1
ATOM 727 N N . SER A 1 87 ? 2.767 -10.381 -6.637 1.00 97.06 87 SER A N 1
ATOM 728 C CA . SER A 1 87 ? 3.081 -10.928 -5.319 1.00 97.06 87 SER A CA 1
ATOM 729 C C . SER A 1 87 ? 1.898 -11.697 -4.756 1.00 97.06 87 SER A C 1
ATOM 731 O O . SER A 1 87 ? 0.802 -11.152 -4.651 1.00 97.06 87 SER A O 1
ATOM 733 N N . ASP A 1 88 ? 2.167 -12.915 -4.297 1.00 95.31 88 ASP A N 1
ATOM 734 C CA . ASP A 1 88 ? 1.258 -13.697 -3.456 1.00 95.31 88 ASP A CA 1
ATOM 735 C C . ASP A 1 88 ? 1.741 -13.753 -1.993 1.00 95.31 88 ASP A C 1
ATOM 737 O O . ASP A 1 88 ? 1.101 -14.359 -1.138 1.00 95.31 88 ASP A O 1
ATOM 741 N N . GLU A 1 89 ? 2.874 -13.111 -1.682 1.00 95.75 89 GLU A N 1
ATOM 742 C CA . GLU A 1 89 ? 3.496 -13.153 -0.358 1.00 95.75 89 GLU A CA 1
ATOM 743 C C . GLU A 1 89 ? 2.860 -12.120 0.590 1.00 95.75 89 GLU A C 1
ATOM 745 O O . GLU A 1 89 ? 2.980 -10.911 0.348 1.00 95.75 89 GLU A O 1
ATOM 750 N N . PRO A 1 90 ? 2.229 -12.535 1.710 1.00 96.69 90 PRO A N 1
ATOM 751 C CA . PRO A 1 90 ? 1.491 -11.617 2.579 1.00 96.69 90 PRO A CA 1
ATOM 752 C C . PRO A 1 90 ? 2.340 -10.469 3.125 1.00 96.69 90 PRO A C 1
ATOM 754 O O . PRO A 1 90 ? 1.872 -9.333 3.189 1.00 96.69 90 PRO A O 1
ATOM 757 N N . MET A 1 91 ? 3.597 -10.734 3.497 1.00 95.00 91 MET A N 1
ATOM 758 C CA . MET A 1 91 ? 4.487 -9.692 4.020 1.00 95.00 91 MET A CA 1
ATOM 759 C C . MET A 1 91 ? 4.836 -8.653 2.947 1.00 95.00 91 MET A C 1
ATOM 761 O O . MET A 1 91 ? 4.841 -7.453 3.212 1.00 95.00 91 MET A O 1
ATOM 765 N N . GLU A 1 92 ? 5.092 -9.101 1.721 1.00 95.88 92 GLU A N 1
ATOM 766 C CA . GLU A 1 92 ? 5.414 -8.209 0.611 1.00 95.88 92 GLU A CA 1
ATOM 767 C C . GLU A 1 92 ? 4.200 -7.366 0.202 1.00 95.88 92 GLU A C 1
ATOM 769 O O . GLU A 1 92 ? 4.309 -6.144 0.074 1.00 95.88 92 GLU A O 1
ATOM 774 N N . LEU A 1 93 ? 3.022 -7.985 0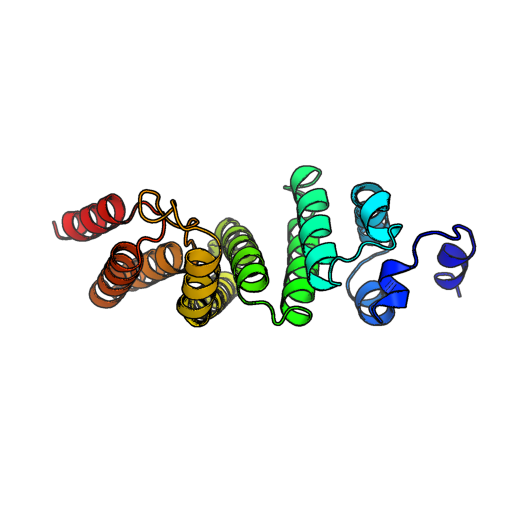.096 1.00 98.31 93 LEU A N 1
ATOM 775 C CA . LEU A 1 93 ? 1.764 -7.276 -0.140 1.00 98.31 93 LEU A CA 1
ATOM 776 C C . LEU A 1 93 ? 1.468 -6.250 0.958 1.00 98.31 93 LEU A C 1
ATOM 778 O O . LEU A 1 93 ? 1.023 -5.140 0.661 1.00 98.31 93 LEU A O 1
ATOM 782 N N . PHE A 1 94 ? 1.743 -6.586 2.220 1.00 98.19 94 PHE A N 1
ATOM 783 C CA . PHE A 1 94 ? 1.550 -5.682 3.350 1.00 98.19 94 PHE A CA 1
ATOM 784 C C . PHE A 1 94 ? 2.389 -4.408 3.225 1.00 98.19 94 PHE A C 1
ATOM 786 O O . PHE A 1 94 ? 1.858 -3.308 3.417 1.00 98.19 94 PHE A O 1
ATOM 793 N N . GLU A 1 95 ? 3.667 -4.545 2.868 1.00 96.88 95 GLU A N 1
ATOM 794 C CA . GLU A 1 95 ? 4.577 -3.420 2.633 1.00 96.88 95 GLU A CA 1
ATOM 795 C C . GLU A 1 95 ? 4.152 -2.588 1.414 1.00 96.88 95 GLU A C 1
ATOM 797 O O . GLU A 1 95 ? 4.082 -1.357 1.493 1.00 96.88 95 GLU A O 1
ATOM 802 N N . ILE A 1 96 ? 3.802 -3.241 0.300 1.00 98.19 96 ILE A N 1
ATOM 803 C CA . ILE A 1 96 ? 3.366 -2.557 -0.925 1.00 98.19 96 ILE A CA 1
ATOM 804 C C . ILE A 1 96 ? 2.083 -1.756 -0.675 1.00 98.19 96 ILE A C 1
ATOM 806 O O . ILE A 1 96 ? 1.995 -0.583 -1.055 1.00 98.19 96 ILE A O 1
ATOM 810 N N . TYR A 1 97 ? 1.090 -2.350 -0.006 1.00 98.62 97 TYR A N 1
ATOM 811 C CA . TYR A 1 97 ? -0.150 -1.652 0.326 1.00 98.62 97 TYR A CA 1
ATOM 812 C C . TYR A 1 97 ? 0.092 -0.481 1.274 1.00 98.62 97 TYR A C 1
ATOM 814 O O . TYR A 1 97 ? -0.538 0.559 1.088 1.00 98.62 97 TYR A O 1
ATOM 822 N N . ALA A 1 98 ? 1.032 -0.589 2.220 1.00 97.56 98 ALA A N 1
ATOM 823 C CA . ALA A 1 98 ? 1.395 0.537 3.077 1.00 97.56 98 ALA A CA 1
ATOM 824 C C . ALA A 1 98 ? 1.887 1.744 2.259 1.00 97.56 98 ALA A C 1
ATOM 826 O O . ALA A 1 98 ? 1.419 2.866 2.470 1.00 97.56 98 ALA A O 1
ATOM 827 N N . GLN A 1 99 ? 2.779 1.510 1.290 1.00 96.19 99 GLN A N 1
ATOM 828 C CA . GLN A 1 99 ? 3.313 2.571 0.429 1.00 96.19 99 GLN A CA 1
ATOM 829 C C . GLN A 1 99 ? 2.236 3.180 -0.473 1.00 96.19 99 GLN A C 1
ATOM 831 O O . GLN A 1 99 ? 2.135 4.402 -0.575 1.00 96.19 99 GLN A O 1
ATOM 836 N N . LEU A 1 100 ? 1.383 2.350 -1.082 1.00 97.38 100 LEU A N 1
ATOM 837 C CA . LEU A 1 100 ? 0.274 2.837 -1.905 1.00 97.38 100 LEU A CA 1
ATOM 838 C C . LEU A 1 100 ? -0.727 3.667 -1.086 1.00 97.38 100 LEU A C 1
ATOM 840 O O . LEU A 1 100 ? -1.175 4.709 -1.558 1.00 97.38 100 LEU A O 1
ATOM 844 N N . ILE A 1 101 ? -1.061 3.246 0.141 1.00 97.75 101 ILE A N 1
ATOM 845 C CA . ILE A 1 101 ? -1.942 4.015 1.036 1.00 97.75 101 ILE A CA 1
ATOM 846 C C . ILE A 1 101 ? -1.344 5.391 1.315 1.00 97.75 101 ILE A C 1
ATOM 848 O O . ILE A 1 101 ? -2.076 6.377 1.240 1.00 97.75 101 ILE A O 1
ATOM 852 N N . LYS A 1 102 ? -0.041 5.471 1.607 1.00 95.00 102 LYS A N 1
ATOM 853 C CA . LYS A 1 102 ? 0.648 6.743 1.850 1.00 95.00 102 LYS A CA 1
ATOM 854 C C . LYS A 1 102 ? 0.586 7.656 0.622 1.00 95.00 102 LYS A C 1
ATOM 856 O O . LYS A 1 102 ? 0.064 8.759 0.723 1.00 95.00 102 LYS A O 1
ATOM 861 N N . LEU A 1 103 ? 1.008 7.155 -0.539 1.00 93.31 103 LEU A N 1
ATOM 862 C CA . LEU A 1 103 ? 1.031 7.914 -1.795 1.00 93.31 103 LEU A CA 1
ATOM 863 C C . LEU A 1 103 ? -0.342 8.468 -2.190 1.00 93.31 103 LEU A C 1
ATOM 865 O O . LEU A 1 103 ? -0.449 9.617 -2.607 1.00 93.31 103 LEU A O 1
ATOM 869 N N . TYR A 1 104 ? -1.407 7.675 -2.046 1.00 94.62 104 TYR A N 1
ATOM 870 C CA . TYR A 1 104 ? -2.756 8.179 -2.308 1.00 94.62 104 TYR A CA 1
ATOM 871 C C . TYR A 1 104 ? -3.265 9.115 -1.208 1.00 94.62 104 TYR A C 1
ATOM 873 O O . TYR A 1 104 ? -4.048 10.011 -1.508 1.00 94.62 104 TYR A O 1
ATOM 881 N N . SER A 1 105 ? -2.848 8.925 0.048 1.00 92.88 105 SER A N 1
ATOM 882 C CA . SER A 1 105 ? -3.251 9.788 1.167 1.00 92.88 105 SER A CA 1
ATOM 883 C C . SER A 1 105 ? -2.687 11.198 1.046 1.00 92.88 105 SER A C 1
ATOM 885 O O . SER A 1 105 ? -3.419 12.143 1.330 1.00 92.88 105 SER A O 1
ATOM 887 N N . ASP A 1 106 ? -1.449 11.341 0.568 1.00 90.12 106 ASP A N 1
ATOM 888 C CA . ASP A 1 106 ? -0.821 12.642 0.283 1.00 90.12 106 ASP A CA 1
ATOM 889 C C . ASP A 1 106 ? -1.621 13.443 -0.768 1.00 90.12 106 ASP A C 1
ATOM 891 O O . ASP A 1 106 ? -1.498 14.660 -0.860 1.00 90.12 106 ASP A O 1
ATOM 895 N N . ARG A 1 107 ? -2.489 12.756 -1.524 1.00 87.81 107 ARG A N 1
ATOM 896 C CA . ARG A 1 107 ? -3.286 13.278 -2.642 1.00 87.81 107 ARG A CA 1
ATOM 897 C C . ARG A 1 107 ? -4.784 13.045 -2.457 1.00 87.81 107 ARG A C 1
ATOM 899 O O . ARG A 1 107 ? -5.544 13.030 -3.427 1.00 87.81 107 ARG A O 1
ATOM 906 N N . GLU A 1 108 ? -5.231 12.821 -1.220 1.00 87.44 108 GLU A N 1
ATOM 907 C CA . GLU A 1 108 ? -6.613 12.414 -0.931 1.00 87.44 108 GLU A CA 1
ATOM 908 C C . GLU A 1 108 ? -7.641 13.424 -1.464 1.00 87.44 108 GLU A C 1
ATOM 910 O O . GLU A 1 108 ? -8.689 13.019 -1.964 1.00 87.44 108 GLU A O 1
ATOM 915 N N . ASN A 1 109 ? -7.319 14.720 -1.400 1.00 87.81 109 ASN A N 1
ATOM 916 C CA . ASN A 1 109 ? -8.219 15.808 -1.787 1.00 87.81 109 ASN A CA 1
ATOM 917 C C . ASN A 1 109 ? -8.126 16.200 -3.273 1.00 87.81 109 ASN A C 1
ATOM 919 O O . ASN A 1 109 ? -8.911 17.030 -3.720 1.00 87.81 109 ASN A O 1
ATOM 923 N N . GLU A 1 110 ? -7.191 15.629 -4.039 1.00 87.94 110 GLU A N 1
ATOM 924 C CA . GLU A 1 110 ? -7.020 15.963 -5.462 1.00 87.94 110 GLU A CA 1
ATOM 925 C C . GLU A 1 110 ? -8.081 15.308 -6.358 1.00 87.94 110 GLU A C 1
ATOM 927 O O . GLU A 1 110 ? -8.487 15.879 -7.366 1.00 87.94 110 GLU A O 1
ATOM 932 N N . ASP A 1 111 ? -8.531 14.102 -6.001 1.00 84.88 111 ASP A N 1
ATOM 933 C CA . ASP A 1 111 ? -9.538 13.344 -6.746 1.00 84.88 111 ASP A CA 1
ATOM 934 C C . ASP A 1 111 ? -10.369 12.509 -5.767 1.00 84.88 111 ASP A C 1
ATOM 936 O O . ASP A 1 111 ? -9.834 11.734 -4.971 1.00 84.88 111 ASP A O 1
ATOM 940 N N . LYS A 1 112 ? -11.698 12.590 -5.872 1.00 84.06 112 LYS A N 1
ATOM 941 C CA . LYS A 1 112 ? -12.630 11.768 -5.088 1.00 84.06 112 LYS A CA 1
ATOM 942 C C . LYS A 1 112 ? -12.326 10.266 -5.203 1.00 84.06 112 LYS A C 1
ATOM 944 O O . LYS A 1 112 ? -12.495 9.529 -4.228 1.00 84.06 112 LYS A O 1
ATOM 949 N N . LYS A 1 113 ? -11.814 9.808 -6.351 1.00 91.94 113 LYS A N 1
ATOM 950 C CA . LYS A 1 113 ? -11.385 8.416 -6.568 1.00 91.94 113 LYS A CA 1
ATOM 951 C C . LYS A 1 113 ? -10.213 8.013 -5.672 1.00 91.94 113 LYS A C 1
ATOM 953 O O . LYS A 1 113 ? -10.073 6.828 -5.369 1.00 91.94 113 LYS A O 1
ATOM 958 N N . ASN A 1 114 ? -9.381 8.949 -5.212 1.00 92.25 114 ASN A N 1
ATOM 959 C CA . ASN A 1 114 ? -8.269 8.633 -4.311 1.00 92.25 114 ASN A CA 1
ATOM 960 C C . ASN A 1 114 ? -8.782 8.137 -2.961 1.00 92.25 114 ASN A C 1
ATOM 962 O O . ASN A 1 114 ? -8.284 7.126 -2.469 1.00 92.25 114 ASN A O 1
ATOM 966 N N . LYS A 1 115 ? -9.850 8.734 -2.417 1.00 94.06 115 LYS A N 1
ATOM 967 C CA . LYS A 1 115 ? -10.496 8.229 -1.195 1.00 94.06 115 LYS A CA 1
ATOM 968 C C . LYS A 1 115 ? -10.954 6.774 -1.351 1.00 94.06 115 LYS A C 1
ATOM 970 O O . LYS A 1 115 ? -10.687 5.943 -0.483 1.00 94.06 115 LYS A O 1
ATOM 975 N N . GLU A 1 116 ? -11.590 6.435 -2.471 1.00 95.38 116 GLU A N 1
ATOM 976 C CA . GLU A 1 116 ? -12.039 5.064 -2.755 1.00 95.38 116 GLU A CA 1
ATOM 977 C C . GLU A 1 116 ? -10.864 4.081 -2.866 1.00 95.38 116 GLU A C 1
ATOM 979 O O . GLU A 1 116 ? -10.905 2.989 -2.285 1.00 95.38 116 GLU A O 1
ATOM 984 N N . LYS A 1 117 ? -9.784 4.482 -3.550 1.00 96.62 117 LYS A N 1
ATOM 985 C CA . LYS A 1 117 ? -8.547 3.692 -3.654 1.00 96.62 117 LYS A CA 1
ATOM 986 C C . LYS A 1 117 ? -7.905 3.463 -2.286 1.00 96.62 117 LYS A C 1
ATOM 988 O O . LYS A 1 117 ? -7.563 2.322 -1.978 1.00 96.62 117 LYS A O 1
ATOM 993 N N . ILE A 1 118 ? -7.800 4.499 -1.449 1.00 97.88 118 ILE A N 1
ATOM 994 C CA . ILE A 1 118 ? -7.271 4.395 -0.081 1.00 97.88 118 ILE A CA 1
ATOM 995 C C . ILE A 1 118 ? -8.097 3.390 0.719 1.00 97.88 118 ILE A C 1
ATOM 997 O O . ILE A 1 118 ? -7.527 2.469 1.299 1.00 97.88 118 ILE A O 1
ATOM 1001 N N . ILE A 1 119 ? -9.430 3.504 0.712 1.00 98.06 119 ILE A N 1
ATOM 1002 C CA . ILE A 1 119 ? -10.310 2.566 1.428 1.00 98.06 119 ILE A CA 1
ATOM 1003 C C . ILE A 1 119 ? -10.090 1.131 0.936 1.00 98.06 119 ILE A C 1
ATOM 1005 O O . ILE A 1 119 ? -9.988 0.215 1.755 1.00 98.06 119 ILE A O 1
ATOM 1009 N N . LYS A 1 120 ? -10.007 0.918 -0.385 1.00 98.38 120 LYS A N 1
ATOM 1010 C CA . LYS A 1 120 ? -9.766 -0.408 -0.974 1.00 98.38 120 LYS A CA 1
ATOM 1011 C C . LYS A 1 120 ? -8.425 -0.987 -0.521 1.00 98.38 120 LYS A C 1
ATOM 1013 O O . LYS A 1 120 ? -8.377 -2.149 -0.129 1.00 98.38 120 LYS A O 1
ATOM 1018 N N . LEU A 1 121 ? -7.360 -0.190 -0.542 1.00 98.62 121 LEU A N 1
ATOM 1019 C CA . LEU A 1 121 ? -6.025 -0.612 -0.115 1.00 98.62 121 LEU A CA 1
ATOM 1020 C C . LEU A 1 121 ? -5.957 -0.876 1.392 1.00 98.62 121 LEU A C 1
ATOM 1022 O O . LEU A 1 121 ? -5.407 -1.895 1.797 1.00 98.62 121 LEU A O 1
ATOM 1026 N N . CYS A 1 122 ? -6.579 -0.026 2.216 1.00 98.75 122 CYS A N 1
ATOM 1027 C CA . CYS A 1 122 ? -6.670 -0.244 3.660 1.00 98.75 122 CYS A CA 1
ATOM 1028 C C . CYS A 1 122 ? -7.350 -1.579 3.965 1.00 98.75 122 CYS A C 1
ATOM 1030 O O . CYS A 1 122 ? -6.840 -2.362 4.760 1.00 98.75 122 CYS A O 1
ATOM 1032 N N . LYS A 1 123 ? -8.474 -1.866 3.294 1.00 98.75 123 LYS A N 1
ATOM 1033 C CA . LYS A 1 123 ? -9.169 -3.152 3.426 1.00 98.75 123 LYS A CA 1
ATOM 1034 C C . LYS A 1 123 ? -8.275 -4.317 3.010 1.00 98.75 123 LYS A C 1
ATOM 1036 O O . LYS A 1 123 ? -8.164 -5.261 3.776 1.00 98.75 123 LYS A O 1
ATOM 1041 N N . LYS A 1 124 ? -7.602 -4.228 1.856 1.00 98.62 124 LYS A N 1
ATOM 1042 C CA . LYS A 1 124 ? -6.664 -5.266 1.398 1.00 98.62 124 LYS A CA 1
ATOM 1043 C C . LYS A 1 124 ? -5.551 -5.537 2.417 1.00 98.62 124 LYS A C 1
ATOM 1045 O O . LYS A 1 124 ? -5.302 -6.694 2.728 1.00 98.62 124 LYS A O 1
ATOM 1050 N N . GLN A 1 125 ? -4.934 -4.491 2.973 1.00 98.56 125 GLN A N 1
ATOM 1051 C CA . GLN A 1 125 ? -3.886 -4.633 3.989 1.00 98.56 125 GLN A CA 1
ATOM 1052 C C . GLN A 1 125 ? -4.417 -5.259 5.289 1.00 98.56 125 GLN A C 1
ATOM 1054 O O . GLN A 1 125 ? -3.752 -6.103 5.878 1.00 98.56 125 GLN A O 1
ATOM 1059 N N . ILE A 1 126 ? -5.626 -4.875 5.714 1.00 98.56 126 ILE A N 1
ATOM 1060 C CA . ILE A 1 126 ? -6.290 -5.440 6.898 1.00 98.56 126 ILE A CA 1
ATOM 1061 C C . ILE A 1 126 ? -6.648 -6.920 6.692 1.00 98.56 126 ILE A C 1
ATOM 1063 O O . ILE A 1 126 ? -6.546 -7.719 7.620 1.00 98.56 126 ILE A O 1
ATOM 1067 N N . THR A 1 127 ? -7.083 -7.298 5.487 1.00 98.44 127 THR A N 1
ATOM 1068 C CA . THR A 1 127 ? -7.451 -8.684 5.166 1.00 98.44 127 THR A CA 1
ATOM 1069 C C . THR A 1 127 ? -6.271 -9.634 5.339 1.00 98.44 127 THR A C 1
ATOM 1071 O O . THR A 1 127 ? -6.450 -10.715 5.885 1.00 98.44 127 THR A O 1
ATOM 1074 N N . ILE A 1 128 ? -5.069 -9.221 4.937 1.00 98.12 128 ILE A N 1
ATOM 1075 C CA . ILE A 1 128 ? -3.860 -10.053 5.040 1.00 98.12 128 ILE A CA 1
ATOM 1076 C C . ILE A 1 128 ? -3.163 -9.959 6.408 1.00 98.12 128 ILE A C 1
ATOM 1078 O O . ILE A 1 128 ? -2.160 -10.634 6.630 1.00 98.12 128 ILE A O 1
ATOM 1082 N N . SER A 1 129 ? -3.664 -9.143 7.347 1.00 96.88 129 SER A N 1
ATOM 1083 C CA . SER A 1 129 ? -2.999 -8.898 8.637 1.00 96.88 129 SER A CA 1
ATOM 1084 C C . SER A 1 129 ? -2.732 -10.175 9.432 1.00 96.88 129 SER A C 1
ATOM 1086 O O . SER A 1 129 ? -1.687 -10.287 10.062 1.00 96.88 129 SER A O 1
ATOM 1088 N N . GLU A 1 130 ? -3.666 -11.127 9.447 1.00 96.25 130 GLU A N 1
ATOM 1089 C CA . GLU A 1 130 ? -3.517 -12.350 10.246 1.00 96.25 130 GLU A CA 1
ATOM 1090 C C . GLU A 1 130 ? -2.385 -13.239 9.729 1.00 96.25 130 GLU A C 1
ATOM 1092 O O . GLU A 1 130 ? -1.619 -13.780 10.528 1.00 96.25 130 GLU A O 1
ATOM 1097 N N . ASP A 1 131 ? -2.220 -13.334 8.412 1.00 97.06 131 ASP A N 1
ATOM 1098 C CA . ASP A 1 131 ? -1.133 -14.104 7.810 1.00 97.06 131 ASP A CA 1
ATOM 1099 C C . ASP A 1 131 ? 0.218 -13.422 8.029 1.00 97.06 131 ASP A C 1
ATOM 1101 O O . ASP A 1 131 ? 1.193 -14.079 8.398 1.00 97.06 131 ASP A O 1
ATOM 1105 N N . VAL A 1 132 ? 0.264 -12.090 7.947 1.00 96.25 132 VAL A N 1
ATOM 1106 C CA . VAL A 1 132 ? 1.462 -11.316 8.306 1.00 96.25 132 VAL A CA 1
ATOM 1107 C C . VAL A 1 132 ? 1.835 -11.537 9.776 1.00 96.25 132 VAL A C 1
ATOM 1109 O O . VAL A 1 132 ? 3.007 -11.750 10.082 1.00 96.25 132 VAL A O 1
ATOM 1112 N N . LEU A 1 133 ? 0.862 -11.560 10.693 1.00 93.75 133 LEU A N 1
ATOM 1113 C CA . LEU A 1 133 ? 1.118 -11.844 12.110 1.00 93.75 133 LEU A CA 1
ATOM 1114 C C . LEU A 1 133 ? 1.679 -13.249 12.331 1.00 93.75 133 LEU A C 1
ATOM 1116 O O . LEU A 1 133 ? 2.565 -13.409 13.167 1.00 93.75 133 LEU A O 1
ATOM 1120 N N . LYS A 1 134 ? 1.193 -14.265 11.605 1.00 93.56 134 LYS A N 1
ATOM 1121 C CA . LYS A 1 134 ? 1.756 -15.626 11.676 1.00 93.56 134 LYS A CA 1
ATOM 1122 C C . LYS A 1 134 ? 3.227 -15.626 11.255 1.00 93.56 134 LYS A C 1
ATOM 1124 O O . LYS A 1 134 ? 4.056 -16.165 11.984 1.00 93.56 134 LYS A O 1
ATOM 1129 N N . ILE A 1 135 ? 3.552 -14.955 10.146 1.00 92.62 135 ILE A N 1
ATOM 1130 C CA . ILE A 1 135 ? 4.928 -14.824 9.639 1.00 92.62 135 ILE A CA 1
ATOM 1131 C C . ILE A 1 135 ? 5.827 -14.097 10.651 1.00 92.62 135 ILE A C 1
ATOM 1133 O O . ILE A 1 135 ? 6.957 -14.523 10.895 1.00 92.62 135 ILE A O 1
ATOM 1137 N N . LEU A 1 136 ? 5.341 -13.008 11.255 1.00 90.25 136 LEU A N 1
ATOM 1138 C CA . LEU A 1 136 ? 6.093 -12.250 12.261 1.00 90.25 136 LEU A CA 1
ATOM 1139 C C . LEU A 1 136 ? 6.359 -13.093 13.511 1.00 90.25 136 LEU A C 1
ATOM 1141 O O . LEU A 1 136 ? 7.491 -13.153 13.975 1.00 90.25 136 LEU A O 1
ATOM 1145 N N . LYS A 1 137 ? 5.345 -13.809 14.008 1.00 88.69 137 LYS A N 1
ATOM 1146 C CA . LYS A 1 137 ? 5.481 -14.701 15.170 1.00 88.69 137 LYS A CA 1
ATOM 1147 C C . LYS A 1 137 ? 6.452 -15.853 14.926 1.00 88.69 137 LYS A C 1
ATOM 1149 O O . LYS A 1 137 ? 7.146 -16.246 15.852 1.00 88.69 137 LYS A O 1
ATOM 1154 N N . SER A 1 138 ? 6.510 -16.394 13.707 1.00 85.88 138 SER A N 1
ATOM 1155 C CA . SER A 1 138 ? 7.436 -17.489 13.387 1.00 85.88 138 SER A CA 1
ATOM 1156 C C . SER A 1 138 ? 8.891 -17.041 13.253 1.00 85.88 138 SER A C 1
ATOM 1158 O O . SER A 1 138 ? 9.791 -17.860 13.395 1.00 85.88 138 SER A O 1
ATOM 1160 N N . LYS A 1 139 ? 9.128 -15.764 12.931 1.00 75.31 139 LYS A N 1
ATOM 1161 C CA . LYS A 1 139 ? 10.477 -15.226 12.700 1.00 75.31 139 LYS A CA 1
ATOM 1162 C C . LYS A 1 139 ? 11.136 -14.685 13.963 1.00 75.31 139 LYS A C 1
ATOM 1164 O O . LYS A 1 139 ? 12.333 -14.425 13.936 1.00 75.31 139 LYS A O 1
ATOM 1169 N N . ASP A 1 140 ? 10.372 -14.500 15.035 1.00 64.44 140 ASP A N 1
ATOM 1170 C CA . ASP A 1 140 ? 10.796 -13.649 16.133 1.00 64.44 140 ASP A CA 1
ATOM 1171 C C . ASP A 1 140 ? 10.362 -14.227 17.489 1.00 64.44 140 ASP A C 1
ATOM 1173 O O . ASP A 1 140 ? 9.247 -14.001 17.967 1.00 64.44 140 ASP A O 1
ATOM 1177 N N . HIS A 1 141 ? 11.249 -15.015 18.110 1.00 55.84 141 HIS A N 1
ATOM 1178 C CA . HIS A 1 141 ? 11.042 -15.522 19.472 1.00 55.84 141 HIS A CA 1
ATOM 1179 C C . HIS A 1 141 ? 11.124 -14.398 20.528 1.00 55.84 141 HIS A C 1
ATOM 1181 O O . HIS A 1 141 ? 10.576 -14.566 21.617 1.00 55.84 141 HIS A O 1
ATOM 1187 N N . GLU A 1 142 ? 11.740 -13.245 20.216 1.00 53.22 142 GLU A N 1
ATOM 1188 C CA . GLU A 1 142 ? 11.950 -12.133 21.160 1.00 53.22 142 GLU A CA 1
ATOM 1189 C C . GLU A 1 142 ? 11.027 -10.914 20.942 1.00 53.22 142 GLU A C 1
ATOM 1191 O O . GLU A 1 142 ? 10.758 -10.175 21.896 1.00 53.22 142 GLU A O 1
ATOM 1196 N N . ALA A 1 143 ? 10.448 -10.715 19.748 1.00 52.34 143 ALA A N 1
ATOM 1197 C CA . ALA A 1 143 ? 9.559 -9.573 19.472 1.00 52.34 143 ALA A CA 1
ATOM 1198 C C . ALA A 1 143 ? 8.183 -9.602 20.153 1.00 52.34 143 ALA A C 1
ATOM 1200 O O . ALA A 1 143 ? 7.375 -8.705 19.928 1.00 52.34 143 ALA A O 1
ATOM 1201 N N . GLN A 1 144 ? 7.895 -10.546 21.054 1.00 53.06 144 GLN A N 1
ATOM 1202 C CA . GLN A 1 144 ? 6.723 -10.393 21.928 1.00 53.06 144 GLN A CA 1
ATOM 1203 C C . GLN A 1 144 ? 6.815 -9.156 22.842 1.00 53.06 144 GLN A C 1
ATOM 1205 O O . GLN A 1 144 ? 5.791 -8.729 23.371 1.00 53.06 144 GLN A O 1
ATOM 1210 N N . LYS A 1 145 ? 8.004 -8.550 23.004 1.00 56.91 145 LYS A N 1
ATOM 1211 C CA . LYS A 1 145 ? 8.186 -7.310 23.779 1.00 56.91 145 LYS A CA 1
ATOM 1212 C C . LYS A 1 145 ? 8.103 -6.016 22.958 1.00 56.91 145 LYS A C 1
ATOM 1214 O O . LYS A 1 145 ? 7.956 -4.954 23.558 1.00 56.91 145 LYS A O 1
ATOM 1219 N N . SER A 1 146 ? 8.187 -6.066 21.627 1.00 68.75 146 SER A N 1
ATOM 1220 C CA . SER A 1 146 ? 8.103 -4.883 20.755 1.00 68.75 146 SER A CA 1
ATOM 1221 C C . SER A 1 146 ? 6.796 -4.871 19.955 1.00 68.75 146 SER A C 1
ATOM 1223 O O . SER A 1 146 ? 6.125 -5.889 19.792 1.00 68.75 146 SER A O 1
ATOM 1225 N N . SER A 1 147 ? 6.369 -3.691 19.500 1.00 73.94 147 SER A N 1
ATOM 1226 C CA . SER A 1 147 ? 5.206 -3.589 18.611 1.00 73.94 147 SER A CA 1
ATOM 1227 C C . SER A 1 147 ? 5.566 -4.069 17.201 1.00 73.94 147 SER A C 1
ATOM 1229 O O . SER A 1 147 ? 6.667 -3.808 16.710 1.00 73.94 147 SER A O 1
ATOM 1231 N N . TYR A 1 148 ? 4.627 -4.749 16.537 1.00 89.12 148 TYR A N 1
ATOM 1232 C CA . TYR A 1 148 ? 4.750 -5.138 15.127 1.00 89.12 148 TYR A CA 1
ATOM 1233 C C . TYR A 1 148 ? 4.821 -3.903 14.212 1.00 89.12 148 TYR A C 1
ATOM 1235 O O . TYR A 1 148 ? 4.514 -2.803 14.669 1.00 89.12 148 TYR A O 1
ATOM 1243 N N . PRO A 1 149 ? 5.183 -4.034 12.919 1.00 91.69 149 PRO A N 1
ATOM 1244 C CA . PRO A 1 149 ? 5.279 -2.897 12.004 1.00 91.69 149 PRO A CA 1
ATOM 1245 C C . PRO A 1 149 ? 4.059 -1.968 12.025 1.00 91.69 149 PRO A C 1
ATOM 1247 O O . PRO A 1 149 ? 2.939 -2.372 12.344 1.00 91.69 149 PRO A O 1
ATOM 1250 N N . ALA A 1 150 ? 4.275 -0.703 11.663 1.00 94.31 150 ALA A N 1
ATOM 1251 C CA . ALA A 1 150 ? 3.197 0.276 11.637 1.00 94.31 150 ALA A CA 1
ATOM 1252 C C . ALA A 1 150 ? 2.084 -0.152 10.670 1.00 94.31 150 ALA A C 1
ATOM 1254 O O . ALA A 1 150 ? 2.355 -0.489 9.515 1.00 94.31 150 ALA A O 1
ATOM 1255 N N . HIS A 1 151 ? 0.828 -0.102 11.118 1.00 96.50 151 HIS A N 1
ATOM 1256 C CA . HIS A 1 151 ? -0.304 -0.556 10.309 1.00 96.50 151 HIS A CA 1
ATOM 1257 C C . HIS A 1 151 ? -1.161 0.608 9.796 1.00 96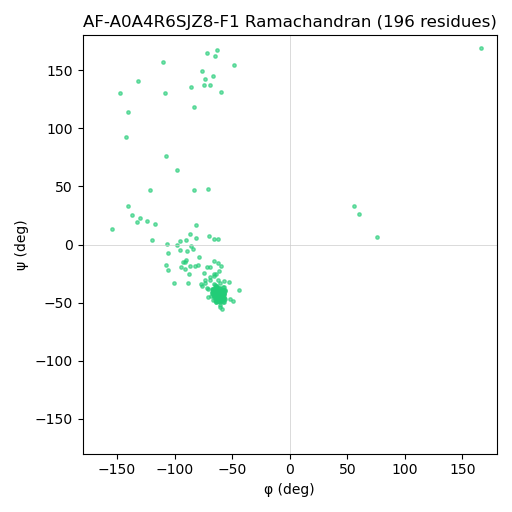.50 151 HIS A C 1
ATOM 1259 O O . HIS A 1 151 ? -2.287 0.842 10.247 1.00 96.50 151 HIS A O 1
ATOM 1265 N N . ILE A 1 152 ? -0.658 1.297 8.767 1.00 97.19 152 ILE A N 1
ATOM 1266 C CA . ILE A 1 152 ? -1.302 2.487 8.184 1.00 97.19 152 ILE A CA 1
ATOM 1267 C C . ILE A 1 152 ? -2.741 2.238 7.697 1.00 97.19 152 ILE A C 1
ATOM 1269 O O . ILE A 1 152 ? -3.579 3.132 7.789 1.00 97.19 152 ILE A O 1
ATOM 1273 N N . GLY A 1 153 ? -3.072 1.024 7.242 1.00 98.00 153 GLY A N 1
ATOM 1274 C CA . GLY A 1 153 ? -4.423 0.672 6.801 1.00 98.00 153 GLY A CA 1
ATOM 1275 C C . GLY A 1 153 ? -5.488 0.777 7.894 1.00 98.00 153 GLY A C 1
ATOM 1276 O O . GLY A 1 153 ? -6.554 1.335 7.639 1.00 98.00 153 GLY A O 1
ATOM 1277 N N . TYR A 1 154 ? -5.208 0.306 9.118 1.00 98.50 154 TYR A N 1
ATOM 1278 C CA . TYR A 1 154 ? -6.126 0.479 10.249 1.00 98.50 154 TYR A CA 1
ATOM 1279 C C . TYR A 1 154 ? -6.275 1.957 10.604 1.00 98.50 154 TYR A C 1
ATOM 1281 O O . TYR A 1 154 ? -7.400 2.444 10.706 1.00 98.50 154 TYR A O 1
ATOM 1289 N N . GLN A 1 155 ? -5.154 2.676 10.723 1.00 97.75 155 GLN A N 1
ATOM 1290 C CA . GLN A 1 155 ? -5.137 4.094 11.084 1.00 97.75 155 GLN A CA 1
ATOM 1291 C C . GLN A 1 155 ? -5.936 4.942 10.090 1.00 97.75 155 GLN A C 1
ATOM 1293 O O . GLN A 1 155 ? -6.880 5.638 10.463 1.00 97.75 155 GLN A O 1
ATOM 1298 N N . LYS A 1 156 ? -5.601 4.853 8.798 1.00 97.62 156 LYS A N 1
ATOM 1299 C CA . LYS A 1 156 ? -6.218 5.681 7.762 1.00 97.62 156 LYS A CA 1
ATOM 1300 C C . LYS A 1 156 ? -7.694 5.343 7.569 1.00 97.62 156 LYS A C 1
ATOM 1302 O O . LYS A 1 156 ? -8.505 6.257 7.421 1.00 97.62 156 LYS A O 1
ATOM 1307 N N . LEU A 1 157 ? -8.068 4.060 7.617 1.00 98.06 157 LEU A N 1
ATOM 1308 C CA . LEU A 1 157 ? -9.473 3.668 7.515 1.00 98.06 157 LEU A CA 1
ATOM 1309 C C . LEU A 1 157 ? -10.284 4.145 8.723 1.00 98.06 157 LEU A C 1
ATOM 1311 O O . LEU A 1 157 ? -11.407 4.604 8.528 1.00 98.06 157 LEU A O 1
ATOM 1315 N N . ALA A 1 158 ? -9.730 4.095 9.938 1.00 98.00 158 ALA A N 1
ATOM 1316 C CA . ALA A 1 158 ? -10.391 4.638 11.123 1.00 98.00 158 ALA A CA 1
ATOM 1317 C C . ALA A 1 158 ? -10.644 6.147 10.979 1.00 98.00 158 ALA A C 1
ATOM 1319 O O . ALA A 1 158 ? -11.784 6.584 11.120 1.00 98.00 158 ALA A O 1
ATOM 1320 N N . LEU A 1 159 ? -9.630 6.925 10.585 1.00 96.38 159 LEU A N 1
ATOM 1321 C CA . LEU A 1 159 ? -9.762 8.370 10.343 1.00 96.38 159 LEU A CA 1
ATOM 1322 C C . LEU A 1 159 ? -10.783 8.700 9.243 1.00 96.38 159 LEU A C 1
ATOM 1324 O O . LEU A 1 159 ? -11.515 9.682 9.338 1.00 96.38 159 LEU A O 1
ATOM 1328 N N . ILE A 1 160 ? -10.851 7.895 8.177 1.00 95.69 160 ILE A N 1
ATOM 1329 C CA . ILE A 1 160 ? -11.884 8.044 7.141 1.00 95.69 160 ILE A CA 1
ATOM 1330 C C . ILE A 1 160 ? -13.277 7.787 7.723 1.00 95.69 160 ILE A C 1
ATOM 1332 O O . ILE A 1 160 ? -14.175 8.591 7.497 1.00 95.69 160 ILE A O 1
ATOM 1336 N N . ARG A 1 161 ? -13.469 6.695 8.476 1.00 97.00 161 ARG A N 1
ATOM 1337 C CA . ARG A 1 161 ? -14.778 6.347 9.052 1.00 97.00 161 ARG A CA 1
ATOM 1338 C C . ARG A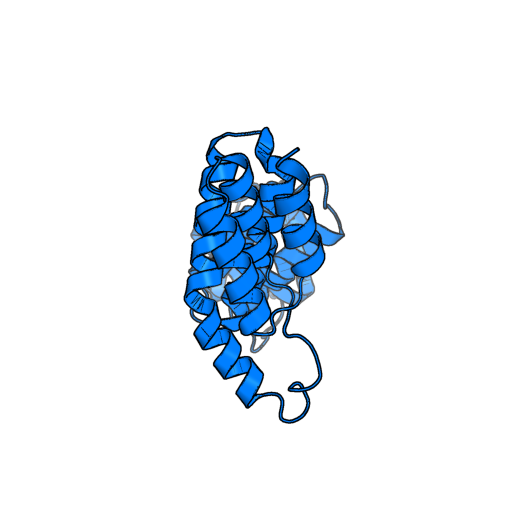 1 161 ? -15.249 7.359 10.080 1.00 97.00 161 ARG A C 1
ATOM 1340 O O . ARG A 1 161 ? -16.431 7.682 10.081 1.00 97.00 161 ARG A O 1
ATOM 1347 N N . PHE A 1 162 ? -14.339 7.890 10.887 1.00 96.62 162 PHE A N 1
ATOM 1348 C CA . PHE A 1 162 ? -14.650 8.951 11.834 1.00 96.62 162 PHE A CA 1
ATOM 1349 C C . PHE A 1 162 ? -15.141 10.217 11.118 1.00 96.62 162 PHE A C 1
ATOM 1351 O O . PHE A 1 162 ? -16.229 10.696 11.417 1.00 96.62 162 PHE A O 1
ATOM 1358 N N . ARG A 1 163 ? -14.421 10.680 10.081 1.00 94.38 163 ARG A N 1
ATOM 1359 C CA . ARG A 1 163 ? -14.846 11.818 9.236 1.00 94.38 163 ARG A CA 1
ATOM 1360 C C . ARG A 1 163 ? -16.168 11.583 8.494 1.00 94.38 163 ARG A C 1
ATOM 1362 O O . ARG A 1 163 ? -16.822 12.538 8.100 1.00 94.38 163 ARG A O 1
ATOM 1369 N N . GLU A 1 164 ? -16.562 10.329 8.284 1.00 94.44 164 GLU A N 1
ATOM 1370 C CA . GLU A 1 164 ? -17.865 9.943 7.718 1.00 94.44 164 GLU A CA 1
ATOM 1371 C C . GLU A 1 164 ? -18.977 9.826 8.779 1.00 94.44 164 GLU A C 1
ATOM 1373 O O . GLU A 1 164 ? -20.050 9.305 8.480 1.00 94.44 164 GLU A O 1
ATOM 1378 N N . GLY A 1 165 ? -18.728 10.249 10.024 1.00 95.19 165 GLY A N 1
ATOM 1379 C CA . GLY A 1 165 ? -19.680 10.151 11.135 1.00 95.19 165 GLY A CA 1
ATOM 1380 C C . GLY A 1 165 ? -19.823 8.739 11.711 1.00 95.19 165 GLY A C 1
ATOM 1381 O O . GLY A 1 165 ? -20.660 8.495 12.574 1.00 95.19 165 GLY A O 1
ATOM 1382 N N . ASN A 1 166 ? -19.006 7.777 11.271 1.00 96.06 166 ASN A N 1
ATOM 1383 C CA . ASN A 1 166 ? -19.059 6.395 11.736 1.00 96.06 166 ASN A CA 1
ATOM 1384 C C . ASN A 1 166 ? -18.015 6.128 12.833 1.00 96.06 166 ASN A C 1
ATOM 1386 O O . ASN A 1 166 ? -17.077 5.338 12.653 1.00 96.06 166 ASN A O 1
ATOM 1390 N N . LYS A 1 167 ? -18.176 6.815 13.972 1.00 95.12 167 LYS A N 1
ATOM 1391 C CA . LYS A 1 167 ? -17.264 6.732 15.127 1.00 95.12 167 LYS A CA 1
ATOM 1392 C C . LYS A 1 167 ? -17.124 5.305 15.653 1.00 95.12 167 LYS A C 1
ATOM 1394 O O . LYS A 1 167 ? -16.006 4.859 15.896 1.00 95.12 167 LYS A O 1
ATOM 1399 N N . GLU A 1 168 ? -18.222 4.560 15.757 1.00 95.94 168 GLU A N 1
ATOM 1400 C CA . GLU A 1 168 ? -18.207 3.181 16.258 1.00 95.94 168 GLU A CA 1
ATOM 1401 C C . GLU A 1 168 ? -17.266 2.282 15.438 1.00 95.94 168 GLU A C 1
ATOM 1403 O O . GLU A 1 168 ? -16.374 1.633 15.995 1.00 95.94 168 GLU A O 1
ATOM 1408 N N . LYS A 1 169 ? -17.379 2.304 14.099 1.00 96.69 169 LYS A N 1
ATOM 1409 C CA . LYS A 1 169 ? -16.470 1.539 13.228 1.00 96.69 169 LYS A CA 1
ATOM 1410 C C . LYS A 1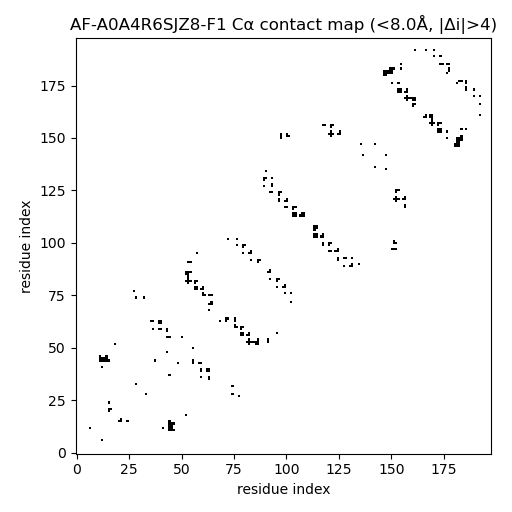 169 ? -15.031 2.030 13.333 1.00 96.69 169 LYS A C 1
ATOM 1412 O O . LYS A 1 169 ? -14.114 1.212 13.272 1.00 96.69 169 LYS A O 1
ATOM 1417 N N . ALA A 1 170 ? -14.820 3.336 13.479 1.00 97.75 170 ALA A N 1
ATOM 1418 C CA . ALA A 1 170 ? -13.486 3.903 13.632 1.00 97.75 170 ALA A CA 1
ATOM 1419 C C . ALA A 1 170 ? -12.806 3.407 14.922 1.00 97.75 170 ALA A C 1
ATOM 1421 O O . ALA A 1 170 ? -11.694 2.879 14.871 1.00 97.75 170 ALA A O 1
ATOM 1422 N N . VAL A 1 171 ? -13.508 3.472 16.057 1.00 97.44 171 VAL A N 1
ATOM 1423 C CA . VAL A 1 171 ? -13.038 2.966 17.356 1.00 97.44 171 VAL A CA 1
ATOM 1424 C C . VAL A 1 171 ? -12.785 1.459 17.304 1.00 97.44 171 VAL A C 1
ATOM 1426 O O . VAL A 1 171 ? -11.763 0.988 17.810 1.00 97.44 171 VAL A O 1
ATOM 1429 N N . HIS A 1 172 ? -13.675 0.692 16.667 1.00 97.62 172 HIS A N 1
ATOM 1430 C CA . HIS A 1 172 ? -13.501 -0.752 16.513 1.00 97.62 172 HIS A CA 1
ATOM 1431 C C . HIS A 1 172 ? -12.201 -1.102 15.770 1.00 97.62 172 HIS A C 1
ATOM 1433 O O . HIS A 1 172 ? -11.457 -1.980 16.211 1.00 97.62 172 HIS A O 1
ATOM 1439 N N . LEU A 1 173 ? -11.890 -0.392 14.679 1.00 98.19 173 LEU A N 1
ATOM 1440 C CA . LEU A 1 173 ? -10.657 -0.591 13.909 1.00 98.19 173 LEU A CA 1
ATOM 1441 C C . LEU A 1 173 ? -9.402 -0.341 14.757 1.00 98.19 173 LEU A C 1
ATOM 1443 O O . LEU A 1 173 ? -8.493 -1.171 14.750 1.00 98.19 173 LEU A O 1
ATOM 1447 N N . LEU A 1 174 ? -9.367 0.757 15.517 1.00 97.75 174 LEU A N 1
ATOM 1448 C CA . LEU A 1 174 ? -8.223 1.105 16.371 1.00 97.75 174 LEU A CA 1
ATOM 1449 C C . LEU A 1 174 ? -8.027 0.089 17.500 1.00 97.75 174 LEU A C 1
ATOM 1451 O O . LEU A 1 174 ? -6.915 -0.392 17.718 1.00 97.75 174 LEU A O 1
ATOM 1455 N N . LYS A 1 175 ? -9.115 -0.311 18.173 1.00 97.38 175 LYS A N 1
ATOM 1456 C CA . LYS A 1 175 ? -9.069 -1.345 19.219 1.00 97.38 175 LYS A CA 1
ATOM 1457 C C . LYS A 1 175 ? -8.580 -2.685 18.668 1.00 97.38 175 LYS A C 1
ATOM 1459 O O . LYS A 1 175 ? -7.777 -3.348 19.324 1.00 97.38 175 LYS A O 1
ATOM 1464 N N . LYS A 1 176 ? -9.018 -3.073 17.464 1.00 97.25 176 LYS A N 1
ATOM 1465 C CA . LYS A 1 176 ? -8.548 -4.295 16.794 1.00 97.25 176 LYS A CA 1
ATOM 1466 C C . LYS A 1 176 ? -7.047 -4.228 16.504 1.00 97.25 176 LYS A C 1
ATOM 1468 O O . LYS A 1 176 ? -6.338 -5.183 16.814 1.00 97.25 176 LYS A O 1
ATOM 1473 N N . ALA A 1 177 ? -6.560 -3.105 15.972 1.00 96.69 177 ALA A N 1
ATOM 1474 C CA . ALA A 1 177 ? -5.142 -2.911 15.680 1.00 96.69 177 ALA A CA 1
ATOM 1475 C C . ALA A 1 177 ? -4.276 -2.976 16.950 1.00 96.69 177 ALA A C 1
ATOM 1477 O O . ALA A 1 177 ? -3.308 -3.738 16.999 1.00 96.69 177 ALA A O 1
ATOM 1478 N N . LYS A 1 178 ? -4.688 -2.249 17.999 1.00 95.81 178 LYS A N 1
ATOM 1479 C CA . LYS A 1 178 ? -4.021 -2.225 19.306 1.00 95.81 178 LYS A CA 1
ATOM 1480 C C . LYS A 1 178 ? -3.968 -3.611 19.948 1.00 95.81 178 LYS A C 1
ATOM 1482 O O . LYS A 1 178 ? -2.904 -4.049 20.368 1.00 95.81 178 LYS A O 1
ATOM 1487 N N . LYS A 1 179 ? -5.097 -4.332 19.986 1.00 95.38 179 LYS A N 1
ATOM 1488 C CA . LYS A 1 179 ? -5.170 -5.689 20.559 1.00 95.38 179 LYS A CA 1
ATOM 1489 C C . LYS A 1 179 ? -4.245 -6.675 19.838 1.00 95.38 179 LYS A C 1
ATOM 1491 O O . LYS A 1 179 ? -3.722 -7.588 20.464 1.00 95.38 179 LYS A O 1
ATOM 1496 N N . ALA A 1 180 ? -4.046 -6.491 18.535 1.00 93.75 180 ALA A N 1
ATOM 1497 C CA . ALA A 1 180 ? -3.138 -7.302 17.731 1.00 93.75 180 ALA A CA 1
ATOM 1498 C C . ALA A 1 180 ? -1.658 -6.872 17.832 1.00 93.75 180 ALA A C 1
ATOM 1500 O O . ALA A 1 180 ? -0.827 -7.444 17.131 1.00 93.75 180 ALA A O 1
ATOM 1501 N N . ASN A 1 181 ? -1.325 -5.904 18.696 1.00 93.06 181 ASN A N 1
ATOM 1502 C CA . ASN A 1 181 ? 0.025 -5.377 18.921 1.00 93.06 181 ASN A CA 1
ATOM 1503 C C . ASN A 1 181 ? 0.681 -4.747 17.674 1.00 93.06 181 ASN A C 1
ATOM 1505 O O . ASN A 1 181 ? 1.906 -4.703 17.549 1.00 93.06 181 ASN A O 1
ATOM 1509 N N . TRP A 1 182 ? -0.122 -4.246 16.732 1.00 95.00 182 TRP A N 1
ATOM 1510 C CA . TRP A 1 182 ? 0.399 -3.414 15.646 1.00 95.00 182 TRP A CA 1
ATOM 1511 C C . TRP A 1 182 ? 0.927 -2.090 16.198 1.00 95.00 182 TRP A C 1
ATOM 1513 O O . TRP A 1 182 ? 0.338 -1.535 17.125 1.00 95.00 182 TRP A O 1
ATOM 1523 N N . LYS A 1 183 ? 1.998 -1.542 15.620 1.00 93.88 183 LYS A N 1
ATOM 1524 C CA . LYS A 1 183 ? 2.473 -0.196 15.966 1.00 93.88 183 LYS A CA 1
ATOM 1525 C C . LYS A 1 183 ? 1.562 0.880 15.371 1.00 93.88 183 LYS A C 1
ATOM 1527 O O . LYS A 1 183 ? 1.181 0.800 14.202 1.00 93.88 183 LYS A O 1
ATOM 1532 N N . GLY A 1 184 ? 1.269 1.908 16.162 1.00 91.81 184 GLY A N 1
ATOM 1533 C CA . GLY A 1 184 ? 0.544 3.105 15.740 1.00 91.81 184 GLY A CA 1
ATOM 1534 C C . GLY A 1 184 ? 0.078 3.940 16.930 1.00 91.81 184 GLY A C 1
ATOM 1535 O O . GLY A 1 184 ? 0.110 3.476 18.071 1.00 91.81 184 GLY A O 1
ATOM 1536 N N . ASP A 1 185 ? -0.386 5.153 16.648 1.00 92.75 185 ASP A N 1
ATOM 1537 C CA . ASP A 1 185 ? -0.798 6.144 17.653 1.00 92.75 185 ASP A CA 1
ATOM 1538 C C . ASP A 1 185 ? -2.240 5.898 18.135 1.00 92.75 185 ASP A C 1
ATOM 1540 O O . ASP A 1 185 ? -3.088 6.787 18.157 1.00 92.75 185 ASP A O 1
ATOM 1544 N N . TRP A 1 186 ? -2.565 4.644 18.465 1.00 95.88 186 TRP A N 1
ATOM 1545 C CA . TRP A 1 186 ? -3.949 4.202 18.679 1.00 95.88 186 TRP A CA 1
ATOM 1546 C C . TRP A 1 186 ? -4.643 4.938 19.819 1.00 95.88 186 TRP A C 1
ATOM 1548 O O . TRP A 1 186 ? -5.792 5.340 19.671 1.00 95.88 186 TRP A O 1
ATOM 1558 N N . ASP A 1 187 ? -3.952 5.097 20.948 1.00 94.56 187 ASP A N 1
ATOM 1559 C CA . ASP A 1 187 ? -4.518 5.715 22.149 1.00 94.56 187 ASP A CA 1
ATOM 1560 C C . ASP A 1 187 ? -4.701 7.219 21.987 1.00 94.56 187 ASP A C 1
ATOM 1562 O O . ASP A 1 187 ? -5.723 7.759 22.410 1.00 94.56 187 ASP A O 1
ATOM 1566 N N . GLN A 1 188 ? -3.763 7.874 21.301 1.00 94.94 188 GLN A N 1
ATOM 1567 C CA . GLN A 1 188 ? -3.892 9.281 20.947 1.00 94.94 188 GLN A CA 1
ATOM 1568 C C . GLN A 1 188 ? -5.135 9.500 20.073 1.00 94.94 188 GLN A C 1
ATOM 1570 O O . GLN A 1 188 ? -6.005 10.287 20.435 1.00 94.94 188 GLN A O 1
ATOM 1575 N N . ILE A 1 189 ? -5.281 8.734 18.985 1.00 94.00 189 ILE A N 1
ATOM 1576 C CA . ILE A 1 189 ? -6.424 8.873 18.068 1.00 94.00 189 ILE A CA 1
ATOM 1577 C C . ILE A 1 189 ? -7.747 8.531 18.773 1.00 94.00 189 ILE A C 1
ATOM 1579 O O . ILE A 1 189 ? -8.756 9.201 18.567 1.00 94.00 189 ILE A O 1
ATOM 1583 N N . LEU A 1 190 ? -7.767 7.499 19.626 1.00 94.19 190 LEU A N 1
ATOM 1584 C CA . LEU A 1 190 ? -8.952 7.155 20.420 1.00 94.19 190 LEU A CA 1
ATOM 1585 C C . LEU A 1 190 ? -9.358 8.287 21.372 1.00 94.19 190 LEU A C 1
ATOM 1587 O O . LEU A 1 190 ? -10.552 8.514 21.554 1.00 94.19 190 LEU A O 1
ATOM 1591 N N . THR A 1 191 ? -8.384 8.984 21.961 1.00 94.12 191 THR A N 1
ATOM 1592 C CA . THR A 1 191 ? -8.632 10.133 22.841 1.00 94.12 191 THR A CA 1
ATOM 1593 C C . THR A 1 191 ? -9.220 11.292 22.038 1.00 94.12 191 THR A C 1
ATOM 1595 O O . THR A 1 191 ? -10.284 11.792 22.391 1.00 94.12 191 THR A O 1
ATOM 1598 N N . GLU A 1 192 ? -8.621 11.629 20.892 1.00 92.19 192 GLU A N 1
ATOM 1599 C CA . GLU A 1 192 ? -9.126 12.665 19.978 1.00 92.19 192 GLU A CA 1
ATOM 1600 C C . GLU A 1 192 ? -10.564 12.379 19.503 1.00 92.19 192 GLU A C 1
ATOM 1602 O O . GLU A 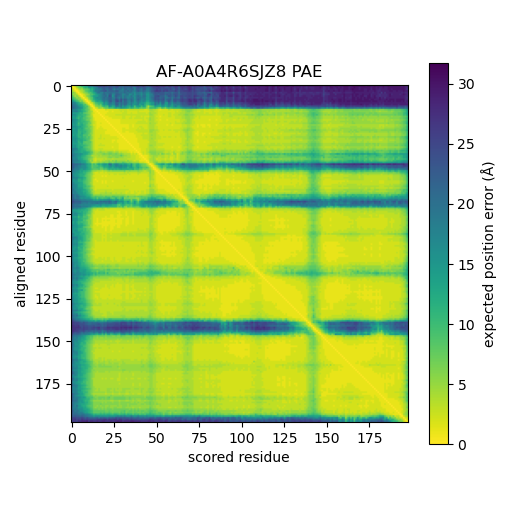1 192 ? -11.390 13.287 19.418 1.00 92.19 192 GLU A O 1
ATOM 1607 N N . PHE A 1 193 ? -10.916 11.119 19.229 1.00 92.50 193 PHE A N 1
ATOM 1608 C CA . PHE A 1 193 ? -12.286 10.752 18.841 1.00 92.50 193 PHE A CA 1
ATOM 1609 C C . PHE A 1 193 ? -13.319 10.976 19.952 1.00 92.50 193 PHE A C 1
ATOM 1611 O O . PHE A 1 193 ? -14.500 11.136 19.644 1.00 92.50 193 PHE A O 1
ATOM 1618 N N . ASN A 1 194 ? -12.908 10.952 21.220 1.00 85.44 194 ASN A N 1
ATOM 1619 C CA . ASN A 1 194 ? -13.786 11.191 22.367 1.00 85.44 194 ASN A CA 1
ATOM 1620 C C . ASN A 1 194 ? -13.867 12.674 22.735 1.00 85.44 194 ASN A C 1
ATOM 1622 O O . ASN A 1 194 ? -14.931 13.122 23.128 1.00 85.44 194 ASN A O 1
ATOM 1626 N N . SER A 1 195 ? -12.791 13.441 22.548 1.00 83.62 195 SER A N 1
ATOM 1627 C CA . SER A 1 195 ? -12.790 14.886 22.815 1.00 83.62 195 SER A CA 1
ATOM 1628 C C . SER A 1 195 ? -13.597 15.709 21.804 1.00 83.62 195 SER A C 1
ATOM 1630 O O . SER A 1 195 ? -13.986 16.822 22.114 1.00 83.62 195 SER A O 1
ATOM 1632 N N . ASN A 1 196 ? -13.881 15.178 20.611 1.00 70.50 196 ASN A N 1
ATOM 1633 C CA . ASN A 1 196 ? -14.743 15.830 19.612 1.00 70.50 196 ASN A CA 1
ATOM 1634 C C . ASN A 1 196 ? -16.261 15.621 19.872 1.00 70.50 196 ASN A C 1
ATOM 1636 O O . ASN A 1 196 ? -17.056 15.753 18.943 1.00 70.50 196 ASN A O 1
ATOM 1640 N N . GLU A 1 197 ? -16.661 15.214 21.086 1.00 55.78 197 GLU A N 1
ATOM 1641 C CA . GLU A 1 197 ? -18.070 15.091 21.520 1.00 55.78 197 GLU A CA 1
ATOM 1642 C C . GLU A 1 197 ? -18.584 16.304 22.324 1.00 55.78 197 GLU A C 1
ATOM 1644 O O . GLU A 1 197 ? -19.758 16.313 22.692 1.00 55.78 197 GLU A O 1
ATOM 1649 N N . GLU A 1 198 ? -17.745 17.319 22.559 1.00 41.91 198 GLU A N 1
ATOM 1650 C CA . GLU A 1 198 ? -18.096 18.598 23.211 1.00 41.91 198 GLU A CA 1
ATOM 1651 C C . GLU A 1 198 ? -18.177 19.748 22.197 1.00 41.91 198 GLU A C 1
ATOM 1653 O O . GLU A 1 198 ? -19.082 20.601 22.355 1.00 41.91 198 GLU A O 1
#

Radius of gyration: 19.59 Å; Cα contacts (8 Å, |Δi|>4): 190; chains: 1; bounding box: 44×36×59 Å

Secondary structure (DSSP, 8-state):
--STTGGGS-TT--HHHHTT-HHHHHHHS-HHHHHHHHHHHHHHHH---SS-HHHHHHHHHHHHHHHHTTT-HHHHHHHHHHHHHS---HHHHHHHHHHHHHHHHTTTTT-HHHHHHHHHHHHHHHHTHHHHHHHHHHH-SSGGGSPEEE-HHHHHHHHHHHHTT-HHHHHHHHHHHHHTTEES-HHHHHHHHHHTT-